Protein AF-A0A843GFW0-F1 (afdb_monomer)

Foldseek 3Di:
DPPPPPDPQCVDPPRDRPDVLPDALVNLLVVQLVVVLVVCLQFKDKDQDDPQEPSSVLLCLCQPQQKWKWADDPLDIHTFDFDFADDADPVRGGQWTWGDDVVSNDTDIAGDLHGIDIQGQFPVSPHCVVVSSVLSSQLSVLVVVLLVVVLVVLPQWDWDDPDPVSVVVVVVQSVCSSVVNDSDDPDVDDDPPPTDTDGDPDDPCPNVVSVLSSLVSVQVSCQQQQAHDPSPPDPDDPDVVNSLVSLPRRPPSSVRSQVSNQVRVVSVCVPSVTDMDMDTHDNNVVSVVVNVVVVVVVVVVVVVVVVPPPPDDDDDDDDDYDDDDDDDDDDD

Solvent-accessible surface area (backbone atoms only — not comparable to full-atom values): 19951 Å² total; per-residue (Å²): 137,84,78,79,70,80,57,83,78,79,69,48,98,77,79,64,79,87,52,73,90,75,63,45,58,67,56,42,23,53,50,39,41,52,54,48,54,62,59,60,61,57,51,60,42,75,44,66,67,54,86,69,40,47,66,71,60,53,49,51,37,16,37,60,61,1,31,32,42,37,37,68,58,96,89,40,60,36,69,39,66,62,51,74,35,70,73,53,49,102,81,68,44,63,37,25,37,38,39,67,39,81,92,76,73,42,73,48,80,32,42,53,78,78,60,26,43,70,30,36,26,28,94,84,38,61,37,46,39,72,61,43,50,54,52,18,46,54,46,18,52,41,52,51,52,47,54,50,49,64,43,48,74,73,51,62,55,46,86,67,62,93,49,74,70,49,40,55,52,51,52,51,49,53,52,32,43,68,75,63,77,47,94,77,85,84,67,96,77,71,65,85,86,75,61,70,70,43,75,55,83,70,66,86,61,54,69,56,53,44,52,53,50,47,49,47,52,53,29,52,52,33,33,68,71,41,38,92,53,89,72,74,90,53,102,62,82,78,53,72,75,61,60,53,66,67,59,77,71,32,44,68,62,59,51,41,27,48,51,32,41,49,58,28,37,52,55,43,20,72,75,71,73,52,74,49,48,77,43,71,23,67,77,53,43,48,60,49,49,55,46,57,53,47,53,53,47,53,56,50,54,57,52,59,61,62,67,70,72,81,78,81,82,85,88,83,90,83,90,90,86,89,86,85,88,84,85,90,82,82,89,135

Secondary structure (DSSP, 8-state):
----PPPGGGG-TTS----GGG--HHHHHHHHHHHHHHHHTTSEEEES--TTS-HHHHHHHHHHHSEEEEEEETTEEEEE-EEEESS--TTS---EEEEEETTTTEEEEEEBTTTBEEEESSTTS--SHHHHHHHHHHHHHHHHHHHHHHHHTT--EE---SSHHHHHHHHHHHHHHHHTS-S----TT--TTS---EE--PPTTHHHHHHHHHHHHHHHHHHHTT-------SSSPPPHHHHHHTTTTS-HHHHHHHHHHHHHHHHHHHHH----EEEE-HHHHHHHHHHHHHHHHHHHHHHHHHTTSSS---------------------

Radius of gyration: 33.0 Å; Cα contacts (8 Å, |Δi|>4): 343; chains: 1; bounding box: 104×47×106 Å

Nearest PDB structures (foldseek):
  1h5w-assembly1_A  TM=7.128E-01  e=3.470E-14  Salasvirus phi29
  1h5w-assembly1_B  TM=6.893E-01  e=1.720E-14  Salasvirus phi29
  1h5w-assembly1_C  TM=7.051E-01  e=7.387E-14  Salasvirus phi29
  6qyj-assembly1_0a  TM=6.376E-01  e=5.640E-14  Salasvirus phi29
  6qx7-assembly1_0a  TM=6.595E-01  e=1.160E-09  Salasvirus phi29

Structure (mmCIF, N/CA/C/O backbone):
data_AF-A0A843GFW0-F1
#
_entry.id   AF-A0A843GFW0-F1
#
loop_
_atom_site.group_PDB
_atom_site.id
_atom_site.type_symbol
_atom_site.label_atom_id
_atom_site.label_alt_id
_atom_site.label_comp_id
_atom_site.label_asym_id
_atom_site.label_entity_id
_atom_site.label_seq_id
_atom_site.pdbx_PDB_ins_code
_atom_site.Cartn_x
_atom_site.Cartn_y
_atom_site.Cartn_z
_atom_site.occupancy
_atom_site.B_iso_or_equiv
_atom_site.auth_seq_id
_atom_site.auth_comp_id
_atom_site.auth_asym_id
_atom_site.auth_atom_id
_atom_site.pdbx_PDB_model_num
ATOM 1 N N . MET A 1 1 ? -21.162 -23.614 -33.574 1.00 36.47 1 MET A N 1
ATOM 2 C CA . MET A 1 1 ? -20.820 -23.397 -32.156 1.00 36.47 1 MET A CA 1
ATOM 3 C C . MET A 1 1 ? -19.405 -22.857 -32.140 1.00 36.47 1 MET A C 1
ATOM 5 O O . MET A 1 1 ? -18.485 -23.609 -31.872 1.00 36.47 1 MET A O 1
ATOM 9 N N . ASP A 1 2 ? -19.236 -21.581 -32.471 1.00 30.56 2 ASP A N 1
ATOM 10 C CA . ASP A 1 2 ? -17.940 -20.916 -32.337 1.00 30.56 2 ASP A CA 1
ATOM 11 C C . ASP A 1 2 ? -18.035 -20.040 -31.099 1.00 30.56 2 ASP A C 1
ATOM 13 O O . ASP A 1 2 ? -18.381 -18.861 -31.139 1.00 30.56 2 ASP A O 1
ATOM 17 N N . GLY A 1 3 ? -17.867 -20.704 -29.956 1.00 35.03 3 GLY A N 1
ATOM 18 C CA . GLY A 1 3 ? -17.763 -20.053 -28.664 1.00 35.03 3 GLY A CA 1
ATOM 19 C C . GLY A 1 3 ? -16.429 -19.334 -28.608 1.00 35.03 3 GLY A C 1
ATOM 20 O O . GLY A 1 3 ? -15.434 -19.915 -28.184 1.00 35.03 3 GLY A O 1
ATOM 21 N N . ASN A 1 4 ? -16.411 -18.078 -29.046 1.00 38.62 4 ASN A N 1
ATOM 22 C CA . ASN A 1 4 ? -15.335 -17.164 -28.710 1.00 38.62 4 ASN A CA 1
ATOM 23 C C . ASN A 1 4 ? -15.450 -16.902 -27.204 1.00 38.62 4 ASN A C 1
ATOM 25 O O . ASN A 1 4 ? -16.212 -16.043 -26.765 1.00 38.62 4 ASN A O 1
ATOM 29 N N . VAL A 1 5 ? -14.799 -17.749 -26.406 1.00 37.75 5 VAL A N 1
ATOM 30 C CA . VAL A 1 5 ? -14.674 -17.541 -24.966 1.00 37.75 5 VAL A CA 1
ATOM 31 C C . VAL A 1 5 ? -13.905 -16.230 -24.813 1.00 37.75 5 VAL A C 1
ATOM 33 O O . VAL A 1 5 ? -12.770 -16.171 -25.290 1.00 37.75 5 VAL A O 1
ATOM 36 N N . PRO A 1 6 ? -14.489 -15.175 -24.216 1.00 35.62 6 PRO A N 1
ATOM 37 C CA . PRO A 1 6 ? -13.782 -13.920 -24.029 1.00 35.62 6 PRO A CA 1
ATOM 38 C C . PRO A 1 6 ? -12.484 -14.211 -23.287 1.00 35.62 6 PRO A C 1
ATOM 40 O O . PRO A 1 6 ? -12.481 -14.811 -22.207 1.00 35.62 6 PRO A O 1
ATOM 43 N N . SER A 1 7 ? -11.375 -13.848 -23.918 1.00 40.53 7 SER A N 1
ATOM 44 C CA . SER A 1 7 ? -10.056 -13.964 -23.328 1.00 40.53 7 SER A CA 1
ATOM 45 C C . SER A 1 7 ? -10.054 -13.173 -22.020 1.00 40.53 7 SER A C 1
ATOM 47 O O . SER A 1 7 ? -10.642 -12.097 -21.934 1.00 40.53 7 SER A O 1
ATOM 49 N N . ARG A 1 8 ? -9.378 -13.680 -20.983 1.00 39.69 8 ARG A N 1
ATOM 50 C CA . ARG A 1 8 ? -9.263 -13.047 -19.650 1.00 39.69 8 ARG A CA 1
ATOM 51 C C . ARG A 1 8 ? -8.818 -11.567 -19.696 1.00 39.69 8 ARG A C 1
ATOM 53 O O . ARG A 1 8 ? -8.960 -10.858 -18.707 1.00 39.69 8 ARG A O 1
ATOM 60 N N . TYR A 1 9 ? -8.309 -11.120 -20.843 1.00 43.06 9 TYR A N 1
ATOM 61 C CA . TYR A 1 9 ? -7.941 -9.750 -21.190 1.00 43.06 9 TYR A CA 1
ATOM 62 C C . TYR A 1 9 ? -9.115 -8.754 -21.288 1.00 43.06 9 TYR A C 1
ATOM 64 O O . TYR A 1 9 ? -8.869 -7.558 -21.176 1.00 43.06 9 TYR A O 1
ATOM 72 N N . ASP A 1 10 ? -10.366 -9.206 -21.431 1.00 37.28 10 ASP A N 1
ATOM 73 C CA . ASP A 1 10 ? -11.540 -8.313 -21.538 1.00 37.28 10 ASP A CA 1
ATOM 74 C C . ASP A 1 10 ? -12.123 -7.877 -20.176 1.00 37.28 10 ASP A C 1
ATOM 76 O O . ASP A 1 10 ? -13.101 -7.135 -20.120 1.00 37.28 10 ASP A O 1
ATOM 80 N N . TRP A 1 11 ? -11.535 -8.332 -19.064 1.00 37.88 11 TRP A N 1
ATOM 81 C CA . TRP A 1 11 ? -12.075 -8.154 -17.707 1.00 37.88 11 TRP A CA 1
ATOM 82 C C . TRP A 1 11 ? -11.224 -7.233 -16.824 1.00 37.88 11 TRP A C 1
ATOM 84 O O . TRP A 1 11 ? -11.256 -7.355 -15.597 1.00 37.88 11 TRP A O 1
ATOM 94 N N . ASP A 1 12 ? -10.445 -6.321 -17.413 1.00 41.56 12 ASP A N 1
ATOM 95 C CA . ASP A 1 12 ? -9.694 -5.355 -16.613 1.00 41.56 12 ASP A CA 1
ATOM 96 C C . ASP A 1 12 ? -10.614 -4.247 -16.075 1.00 41.56 12 ASP A C 1
ATOM 98 O O . ASP A 1 12 ? -11.456 -3.682 -16.777 1.00 41.56 12 ASP A O 1
ATOM 102 N N . ILE A 1 13 ? -10.449 -3.944 -14.792 1.00 46.31 13 ILE A N 1
ATOM 103 C CA . ILE A 1 13 ? -11.456 -3.369 -13.880 1.00 46.31 13 ILE A CA 1
ATOM 104 C C . ILE A 1 13 ? -11.741 -1.873 -14.125 1.00 46.31 13 ILE A C 1
ATOM 106 O O . ILE A 1 13 ? -12.416 -1.230 -13.326 1.00 46.31 13 ILE A O 1
ATOM 110 N N . TYR A 1 14 ? -11.254 -1.320 -15.239 1.00 44.97 14 TYR A N 1
ATOM 111 C CA . TYR A 1 14 ? -11.502 0.053 -15.692 1.00 44.97 14 TYR A CA 1
ATOM 112 C C . TYR A 1 14 ? -11.597 0.193 -17.224 1.00 44.97 14 TYR A C 1
ATOM 114 O O . TYR A 1 14 ? -11.508 1.305 -17.742 1.00 44.97 14 TYR A O 1
ATOM 122 N N . GLY A 1 15 ? -11.768 -0.907 -17.971 1.00 48.03 15 GLY A N 1
ATOM 123 C CA . GLY A 1 15 ? -12.010 -0.848 -19.420 1.00 48.03 15 GLY A CA 1
ATOM 124 C C . GLY A 1 15 ? -10.833 -0.331 -20.259 1.00 48.03 15 GLY A C 1
ATOM 125 O O . GLY A 1 15 ? -11.035 0.101 -21.392 1.00 48.03 15 GLY A O 1
ATOM 126 N N . GLN A 1 16 ? -9.604 -0.358 -19.732 1.00 47.69 16 GLN A N 1
ATOM 127 C CA . GLN A 1 16 ? -8.407 -0.032 -20.507 1.00 47.69 16 GLN A CA 1
ATOM 128 C C . GLN A 1 16 ? -7.746 -1.311 -21.008 1.00 47.69 16 GLN A C 1
ATOM 130 O O . GLN A 1 16 ? -7.296 -2.143 -20.227 1.00 47.69 16 GLN A O 1
ATOM 135 N N . LYS A 1 17 ? -7.655 -1.443 -22.331 1.00 50.88 17 LYS A N 1
ATOM 136 C CA . LYS A 1 17 ? -6.857 -2.478 -22.984 1.00 50.88 17 LYS A CA 1
ATOM 137 C C . LYS A 1 17 ? -5.393 -2.282 -22.573 1.00 50.88 17 LYS A C 1
ATOM 139 O O . LYS A 1 17 ? -4.790 -1.253 -22.890 1.00 50.88 17 LYS A O 1
ATOM 144 N N . LEU A 1 18 ? -4.819 -3.244 -21.851 1.00 51.41 18 LEU A N 1
ATOM 145 C CA . LEU A 1 18 ? -3.392 -3.252 -21.520 1.00 51.41 18 LEU A CA 1
ATOM 146 C C . LEU A 1 18 ? -2.591 -3.644 -22.774 1.00 51.41 18 LEU A C 1
ATOM 148 O O . LEU A 1 18 ? -2.148 -4.776 -22.941 1.00 51.41 18 LEU A O 1
ATOM 152 N N . GLU A 1 19 ? -2.454 -2.706 -23.707 1.00 58.28 19 GLU A N 1
ATOM 153 C CA . GLU A 1 19 ? -1.572 -2.855 -24.864 1.00 58.28 19 GLU A CA 1
ATOM 154 C C . GLU A 1 19 ? -0.130 -2.585 -24.426 1.00 58.28 19 GLU A C 1
ATOM 156 O O . GLU A 1 19 ? 0.232 -1.443 -24.128 1.00 58.28 19 GLU A O 1
ATOM 161 N N . PHE A 1 20 ? 0.689 -3.637 -24.370 1.00 59.00 20 PHE A N 1
ATOM 162 C CA . PHE A 1 20 ? 2.099 -3.544 -23.974 1.00 59.00 20 PHE A CA 1
ATOM 163 C C . PHE A 1 20 ? 2.932 -2.641 -24.900 1.00 59.00 20 PHE A C 1
ATOM 165 O O . PHE A 1 20 ? 3.876 -2.012 -24.427 1.00 59.00 20 PHE A O 1
ATOM 172 N N . GLU A 1 21 ? 2.571 -2.508 -26.181 1.00 58.31 21 GLU A N 1
ATOM 173 C CA . GLU A 1 21 ? 3.236 -1.582 -27.117 1.00 58.31 21 GLU A CA 1
ATOM 174 C C . GLU A 1 21 ? 3.159 -0.123 -26.640 1.00 58.31 21 GLU A C 1
ATOM 176 O O . GLU A 1 21 ? 4.147 0.613 -26.691 1.00 58.31 21 GLU A O 1
ATOM 181 N N . ASN A 1 22 ? 2.023 0.259 -26.049 1.00 64.56 22 ASN A N 1
ATOM 182 C CA . ASN A 1 22 ? 1.716 1.623 -25.619 1.00 64.56 22 ASN A CA 1
ATOM 183 C C . ASN A 1 22 ? 1.984 1.858 -24.124 1.00 64.56 22 ASN A C 1
ATOM 185 O O . ASN A 1 22 ? 1.334 2.709 -23.501 1.00 64.56 22 ASN A O 1
ATOM 189 N N . MET A 1 23 ? 2.873 1.072 -23.514 1.00 71.06 23 MET A N 1
ATOM 190 C CA . MET A 1 23 ? 3.192 1.184 -22.093 1.00 71.06 23 MET A CA 1
ATOM 191 C C . MET A 1 23 ? 4.103 2.390 -21.846 1.00 71.06 23 MET A C 1
ATOM 193 O O . MET A 1 23 ? 5.232 2.454 -22.328 1.00 71.06 23 MET A O 1
ATOM 197 N N . ASN A 1 24 ? 3.584 3.361 -21.099 1.00 80.75 24 ASN A N 1
ATOM 198 C CA . ASN A 1 24 ? 4.293 4.564 -20.680 1.00 80.75 24 ASN A CA 1
ATOM 199 C C . ASN A 1 24 ? 4.505 4.544 -19.158 1.00 80.75 24 ASN A C 1
ATOM 201 O O . ASN A 1 24 ? 4.004 3.656 -18.461 1.00 80.75 24 ASN A O 1
ATOM 205 N N . LEU A 1 25 ? 5.230 5.539 -18.642 1.00 84.88 25 LEU A N 1
ATOM 206 C CA . LEU A 1 25 ? 5.547 5.647 -17.216 1.00 84.88 25 LEU A CA 1
ATOM 207 C C . LEU A 1 25 ? 4.298 5.536 -16.325 1.00 84.88 25 LEU A C 1
ATOM 209 O O . LEU A 1 25 ? 4.302 4.798 -15.345 1.00 84.88 25 LEU A O 1
ATOM 213 N N . GLU A 1 26 ? 3.214 6.220 -16.691 1.00 83.94 26 GLU A N 1
ATOM 214 C CA . GLU A 1 26 ? 1.967 6.221 -15.923 1.00 83.94 26 GLU A CA 1
ATOM 215 C C . GLU A 1 26 ? 1.303 4.834 -15.883 1.00 83.94 26 GLU A C 1
ATOM 217 O O . GLU A 1 26 ? 0.832 4.394 -14.832 1.00 83.94 26 GLU A O 1
ATOM 222 N N . LYS A 1 27 ? 1.280 4.115 -17.012 1.00 84.25 27 LYS A N 1
ATOM 223 C CA . LYS A 1 27 ? 0.716 2.760 -17.089 1.00 84.25 27 LYS A CA 1
ATOM 224 C C . LYS A 1 27 ? 1.546 1.754 -16.296 1.00 84.25 27 LYS A C 1
ATOM 226 O O . LYS A 1 27 ? 0.963 0.937 -15.585 1.00 84.25 27 LYS A O 1
ATOM 231 N N . PHE A 1 28 ? 2.878 1.827 -16.377 1.00 86.12 28 PHE A N 1
ATOM 232 C CA . PHE A 1 28 ? 3.757 1.012 -15.533 1.00 86.12 28 PHE A CA 1
ATOM 233 C C . PHE A 1 28 ? 3.511 1.295 -14.053 1.00 86.12 28 PHE A C 1
ATOM 235 O O . PHE A 1 28 ? 3.303 0.360 -13.282 1.00 86.12 28 PHE A O 1
ATOM 242 N N . PHE A 1 29 ? 3.426 2.571 -13.676 1.00 87.44 29 PHE A N 1
ATOM 243 C CA . PHE A 1 29 ? 3.193 2.977 -12.295 1.00 87.44 29 PHE A CA 1
ATOM 244 C C . PHE A 1 29 ? 1.885 2.400 -11.752 1.00 87.44 29 PHE A C 1
ATOM 246 O O . PHE A 1 29 ? 1.890 1.710 -10.733 1.00 87.44 29 PHE A O 1
ATOM 253 N N . LYS A 1 30 ? 0.772 2.593 -12.472 1.00 86.56 30 LYS A N 1
ATOM 254 C CA . LYS A 1 30 ? -0.535 2.038 -12.087 1.00 86.56 30 LYS A CA 1
ATOM 255 C C . LYS A 1 30 ? -0.495 0.516 -11.981 1.00 86.56 30 LYS A C 1
ATOM 257 O O . LYS A 1 30 ? -1.019 -0.040 -11.018 1.00 86.56 30 LYS A O 1
ATOM 262 N N . LEU A 1 31 ? 0.147 -0.158 -12.936 1.00 87.44 31 LEU A N 1
ATOM 263 C CA . LEU A 1 31 ? 0.291 -1.611 -12.913 1.00 87.44 31 LEU A CA 1
ATOM 264 C C . LEU A 1 31 ? 1.049 -2.077 -11.666 1.00 87.44 31 LEU A C 1
ATOM 266 O O . LEU A 1 31 ? 0.623 -3.035 -11.021 1.00 87.44 31 LEU A O 1
ATOM 270 N N . TYR A 1 32 ? 2.150 -1.410 -11.323 1.00 89.88 32 TYR A N 1
ATOM 271 C CA . TYR A 1 32 ? 2.948 -1.746 -10.152 1.00 89.88 32 TYR A CA 1
ATOM 272 C C . TYR A 1 32 ? 2.182 -1.519 -8.853 1.00 89.88 32 TYR A C 1
ATOM 274 O O . TYR A 1 32 ? 2.123 -2.436 -8.038 1.00 89.88 32 TYR A O 1
ATOM 282 N N . VAL A 1 33 ? 1.502 -0.380 -8.704 1.00 88.94 33 VAL A N 1
ATOM 283 C CA . VAL A 1 33 ? 0.638 -0.112 -7.543 1.00 88.94 33 VAL A CA 1
ATOM 284 C C . VAL A 1 33 ? -0.415 -1.214 -7.378 1.00 88.94 33 VAL A C 1
ATOM 286 O O . VAL A 1 33 ? -0.541 -1.793 -6.301 1.00 88.94 33 VAL A O 1
ATOM 289 N N . MET A 1 34 ? -1.131 -1.570 -8.450 1.00 89.06 34 MET A N 1
ATOM 290 C CA . MET A 1 34 ? -2.191 -2.587 -8.392 1.00 89.06 34 MET A CA 1
ATOM 291 C C . MET A 1 34 ? -1.649 -3.991 -8.112 1.00 89.06 34 MET A C 1
ATOM 293 O O . MET A 1 34 ? -2.216 -4.729 -7.304 1.00 89.06 34 MET A O 1
ATOM 297 N N . LYS A 1 35 ? -0.534 -4.372 -8.747 1.00 90.44 35 LYS A N 1
ATOM 298 C CA . LYS A 1 35 ? 0.134 -5.654 -8.479 1.00 90.44 35 LYS A CA 1
ATOM 299 C C . LYS A 1 35 ? 0.573 -5.752 -7.026 1.00 90.44 35 LYS A C 1
ATOM 301 O O . LYS A 1 35 ? 0.385 -6.801 -6.414 1.00 90.44 35 LYS A O 1
ATOM 306 N N . THR A 1 36 ? 1.135 -4.680 -6.482 1.00 90.38 36 THR A N 1
ATOM 307 C CA . THR A 1 36 ? 1.596 -4.649 -5.100 1.00 90.38 36 THR A CA 1
ATOM 308 C C . THR A 1 36 ? 0.431 -4.727 -4.125 1.00 90.38 36 THR A C 1
ATOM 310 O O . THR A 1 36 ? 0.449 -5.605 -3.269 1.00 90.38 36 THR A O 1
ATOM 313 N N . LEU A 1 37 ? -0.627 -3.930 -4.318 1.00 90.38 37 LEU A N 1
ATOM 314 C CA . LEU A 1 37 ? -1.837 -4.006 -3.490 1.00 90.38 37 LEU A CA 1
ATOM 315 C C . LEU A 1 37 ? -2.451 -5.411 -3.489 1.00 90.38 37 LEU A C 1
ATOM 317 O O . LEU A 1 37 ? -2.880 -5.889 -2.445 1.00 90.38 37 LEU A O 1
ATOM 321 N N . ASN A 1 38 ? -2.457 -6.104 -4.633 1.00 90.31 38 ASN A N 1
ATOM 322 C CA . ASN A 1 38 ? -2.925 -7.490 -4.716 1.00 90.31 38 ASN A CA 1
ATOM 323 C C . ASN A 1 38 ? -2.057 -8.462 -3.903 1.00 90.31 38 ASN A C 1
ATOM 325 O O . ASN A 1 38 ? -2.599 -9.367 -3.270 1.00 90.31 38 ASN A O 1
ATOM 329 N N . LYS A 1 39 ? -0.728 -8.289 -3.909 1.00 88.50 39 LYS A N 1
ATOM 330 C CA . LYS A 1 39 ? 0.188 -9.106 -3.096 1.00 88.50 39 LYS A CA 1
ATOM 331 C C . LYS A 1 39 ? -0.033 -8.849 -1.602 1.00 88.50 39 LYS A C 1
ATOM 333 O O . LYS A 1 39 ? -0.147 -9.797 -0.829 1.00 88.50 39 LYS A O 1
ATOM 338 N N . THR A 1 40 ? -0.162 -7.585 -1.200 1.00 91.31 40 THR A N 1
ATOM 339 C CA . THR A 1 40 ? -0.306 -7.187 0.209 1.00 91.31 40 THR A CA 1
ATOM 340 C C . THR A 1 40 ? -1.679 -7.523 0.802 1.00 91.31 40 THR A C 1
ATOM 342 O O . THR A 1 40 ? -1.822 -7.543 2.021 1.00 91.31 40 THR A O 1
ATOM 345 N N . GLN A 1 41 ? -2.688 -7.881 -0.009 1.00 91.25 41 GLN A N 1
ATOM 346 C CA . GLN A 1 41 ? -3.959 -8.440 0.495 1.00 91.25 41 GLN A CA 1
ATOM 347 C C . GLN A 1 41 ? -3.784 -9.743 1.289 1.00 91.25 41 GLN A C 1
ATOM 349 O O . GLN A 1 41 ? -4.678 -10.135 2.041 1.00 91.25 41 GLN A O 1
ATOM 354 N N . GLN A 1 42 ? -2.669 -10.443 1.083 1.00 88.75 42 GLN A N 1
ATOM 355 C CA . GLN A 1 42 ? -2.395 -11.723 1.726 1.00 88.75 42 GLN A CA 1
ATOM 356 C C . GLN A 1 42 ? -1.592 -11.584 3.020 1.00 88.75 42 GLN A C 1
ATOM 358 O O . GLN A 1 42 ? -1.275 -12.607 3.600 1.00 88.75 42 GLN A O 1
ATOM 363 N N . ILE A 1 43 ? -1.251 -10.378 3.491 1.00 90.56 43 ILE A N 1
ATOM 364 C CA . ILE A 1 43 ? -0.437 -10.219 4.713 1.00 90.56 43 ILE A CA 1
ATOM 365 C C . ILE A 1 43 ? -1.196 -10.717 5.951 1.00 90.56 43 ILE A C 1
ATOM 367 O O . ILE A 1 43 ? -0.658 -11.490 6.743 1.00 90.56 43 ILE A O 1
ATOM 371 N N . PHE A 1 44 ? -2.457 -10.305 6.099 1.00 93.69 44 PHE A N 1
ATOM 372 C CA . PHE A 1 44 ? -3.281 -10.631 7.263 1.00 93.69 44 PHE A CA 1
ATOM 373 C C . PHE A 1 44 ? -4.417 -11.566 6.898 1.00 93.69 44 PHE A C 1
ATOM 375 O O . PHE A 1 44 ? -5.022 -11.425 5.838 1.00 93.69 44 PHE A O 1
ATOM 382 N N . ASP A 1 45 ? -4.750 -12.470 7.807 1.00 93.38 45 ASP A N 1
ATOM 383 C CA . ASP A 1 45 ? -5.943 -13.298 7.769 1.00 93.38 45 ASP A CA 1
ATOM 384 C C . ASP A 1 45 ? -6.836 -12.968 8.952 1.00 93.38 45 ASP A C 1
ATOM 386 O O . ASP A 1 45 ? -6.370 -12.811 10.079 1.00 93.38 45 ASP A O 1
ATOM 390 N N . TYR A 1 46 ? -8.132 -12.888 8.676 1.00 94.69 46 TYR A N 1
ATOM 391 C CA . TYR A 1 46 ? -9.148 -12.567 9.661 1.00 94.69 46 TYR A CA 1
ATOM 392 C C . TYR A 1 46 ? -10.088 -13.749 9.836 1.00 94.69 46 TYR A C 1
ATOM 394 O O . TYR A 1 46 ? -10.473 -14.377 8.848 1.00 94.69 46 TYR A O 1
ATOM 402 N N . ASP A 1 47 ? -10.495 -13.999 11.074 1.00 94.44 47 ASP A N 1
ATOM 403 C CA . ASP A 1 47 ? -11.555 -14.945 11.409 1.00 94.44 47 ASP A CA 1
ATOM 404 C C . ASP A 1 47 ? -12.708 -14.212 12.102 1.00 94.44 47 ASP A C 1
ATOM 406 O O . ASP A 1 47 ? -12.487 -13.242 12.826 1.00 94.44 47 ASP A O 1
ATOM 410 N N . GLY A 1 48 ? -13.942 -14.641 11.843 1.00 92.75 48 GLY A N 1
ATOM 411 C CA . GLY A 1 48 ? -15.146 -14.048 12.435 1.00 92.75 48 GLY A CA 1
ATOM 412 C C . GLY A 1 48 ? -15.612 -12.708 11.844 1.00 92.75 48 GLY A C 1
ATOM 413 O O . GLY A 1 48 ? -16.528 -12.102 12.401 1.00 92.75 48 GLY A O 1
ATOM 414 N N . LEU A 1 49 ? -15.035 -12.228 10.730 1.00 94.00 49 LEU A N 1
ATOM 415 C CA . LEU A 1 49 ? -15.523 -11.013 10.059 1.00 94.00 49 LEU A CA 1
ATOM 416 C C . LEU A 1 49 ? -16.976 -11.186 9.572 1.00 94.00 49 LEU A C 1
ATOM 418 O O . LEU A 1 49 ? -17.298 -12.207 8.960 1.00 94.00 49 LEU A O 1
ATOM 422 N N . PRO A 1 50 ? -17.853 -10.185 9.775 1.00 93.69 50 PRO A N 1
ATOM 423 C CA . PRO A 1 50 ? -19.210 -10.232 9.246 1.00 93.69 50 PRO A CA 1
ATOM 424 C C . PRO A 1 50 ? -19.207 -10.115 7.716 1.00 93.69 50 PRO A C 1
ATOM 426 O O . PRO A 1 50 ? -18.342 -9.460 7.137 1.00 93.69 50 PRO A O 1
ATOM 429 N N . GLU A 1 51 ? -20.229 -10.661 7.049 1.00 92.81 51 GLU A N 1
ATOM 430 C CA . GLU A 1 51 ? -20.364 -10.592 5.579 1.00 92.81 51 GLU A CA 1
ATOM 431 C C . GLU 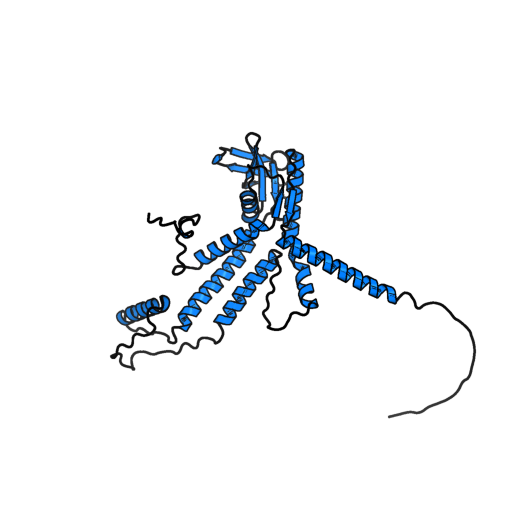A 1 51 ? -20.368 -9.153 5.035 1.00 92.81 51 GLU A C 1
ATOM 433 O O . GLU A 1 51 ? -19.946 -8.891 3.910 1.00 92.81 51 GLU A O 1
ATOM 438 N N . THR A 1 52 ? -20.820 -8.202 5.852 1.00 94.62 52 THR A N 1
ATOM 439 C CA . THR A 1 52 ? -20.839 -6.770 5.542 1.00 94.62 52 THR A CA 1
ATOM 440 C C . THR A 1 52 ? -19.459 -6.113 5.558 1.00 94.62 52 THR A C 1
ATOM 442 O O . THR A 1 52 ? -19.323 -4.993 5.065 1.00 94.62 52 THR A O 1
ATOM 445 N N . ILE A 1 53 ? -18.428 -6.795 6.069 1.00 95.81 53 ILE A N 1
ATOM 446 C CA . ILE A 1 53 ? -17.029 -6.351 6.041 1.00 95.81 53 ILE A CA 1
ATOM 447 C C . ILE A 1 53 ? -16.182 -7.414 5.326 1.00 95.81 53 ILE A C 1
ATOM 449 O O . ILE A 1 53 ? -15.509 -8.227 5.963 1.00 95.81 53 ILE A O 1
ATOM 453 N N . PRO A 1 54 ? -16.163 -7.415 3.982 1.00 95.19 54 PRO A N 1
ATOM 454 C CA . PRO A 1 54 ? -15.274 -8.295 3.240 1.00 95.19 54 PRO A CA 1
ATOM 455 C C . PRO A 1 54 ? -13.807 -7.961 3.541 1.00 95.19 54 PRO A C 1
ATOM 457 O O . PRO A 1 54 ? -13.403 -6.805 3.376 1.00 95.19 54 PRO A O 1
ATOM 460 N N . LYS A 1 55 ? -12.993 -8.977 3.877 1.00 94.75 55 LYS A N 1
ATOM 461 C CA . LYS A 1 55 ? -11.535 -8.861 4.121 1.00 94.75 55 LYS A CA 1
ATOM 462 C C . LYS A 1 55 ? -10.848 -7.953 3.098 1.00 94.75 55 LYS A C 1
ATOM 464 O O . LYS A 1 55 ? -10.149 -7.016 3.466 1.00 94.75 55 LYS A O 1
ATOM 469 N N . ARG A 1 56 ? -11.103 -8.204 1.808 1.00 94.81 56 ARG A N 1
ATOM 470 C CA . ARG A 1 56 ? -10.525 -7.439 0.692 1.00 94.81 56 ARG A CA 1
ATOM 471 C C . ARG A 1 56 ? -10.812 -5.939 0.799 1.00 94.81 56 ARG A C 1
ATOM 473 O O . ARG A 1 56 ? -9.940 -5.123 0.535 1.00 94.81 56 ARG A O 1
ATOM 480 N N . C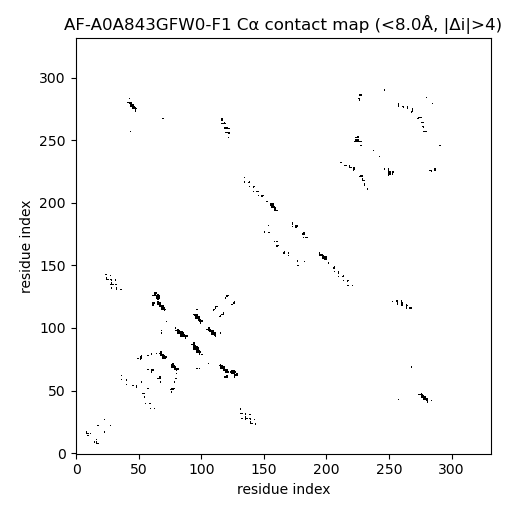YS A 1 57 ? -12.043 -5.562 1.134 1.00 94.69 57 CYS A N 1
ATOM 481 C CA . CYS A 1 57 ? -12.429 -4.156 1.214 1.00 94.69 57 CYS A CA 1
ATOM 482 C C . CYS A 1 57 ? -11.819 -3.486 2.447 1.00 94.69 57 CYS A C 1
ATOM 484 O O . CYS A 1 57 ? -11.317 -2.371 2.334 1.00 94.69 57 CYS A O 1
ATOM 486 N N . LEU A 1 58 ? -11.823 -4.177 3.592 1.00 96.50 58 LEU A N 1
ATOM 487 C CA . LEU A 1 58 ? -11.212 -3.689 4.828 1.00 96.50 58 LEU A CA 1
ATOM 488 C C . LEU A 1 58 ? -9.715 -3.419 4.641 1.00 96.50 58 LEU A C 1
ATOM 490 O O . LEU A 1 58 ? -9.252 -2.312 4.904 1.00 96.50 58 LEU A O 1
ATOM 494 N N . GLU A 1 59 ? -8.978 -4.397 4.116 1.00 96.06 59 GLU A N 1
ATOM 495 C CA . GLU A 1 59 ? -7.541 -4.257 3.881 1.00 96.06 59 GLU A CA 1
ATOM 496 C C . GLU A 1 59 ? -7.227 -3.185 2.839 1.00 96.06 59 GLU A C 1
ATOM 498 O O . GLU A 1 59 ? -6.294 -2.412 3.023 1.00 96.06 59 GLU A O 1
ATOM 503 N N . LEU A 1 60 ? -8.020 -3.054 1.771 1.00 94.44 60 LEU A N 1
ATOM 504 C CA . LEU A 1 60 ? -7.836 -1.950 0.826 1.00 94.44 60 LEU A CA 1
ATOM 505 C C . LEU A 1 60 ? -8.065 -0.577 1.469 1.00 94.44 60 LEU A C 1
ATOM 507 O O . LEU A 1 60 ? -7.369 0.363 1.102 1.00 94.44 60 LEU A O 1
ATOM 511 N N . ILE A 1 61 ? -9.009 -0.437 2.404 1.00 95.31 61 ILE A N 1
ATOM 512 C CA . ILE A 1 61 ? -9.212 0.823 3.132 1.00 95.31 61 ILE A CA 1
ATOM 513 C C . ILE A 1 61 ? -7.993 1.115 4.016 1.00 95.31 61 ILE A C 1
ATOM 515 O O . ILE A 1 61 ? -7.403 2.189 3.902 1.00 95.31 61 ILE A O 1
ATOM 519 N N . LEU A 1 62 ? -7.573 0.143 4.830 1.00 96.25 62 LEU A N 1
ATOM 520 C CA . LEU A 1 62 ? -6.439 0.285 5.746 1.00 96.25 62 LEU A CA 1
ATOM 521 C C . LEU A 1 62 ? -5.135 0.583 5.001 1.00 96.25 62 LEU A C 1
ATOM 523 O O . LEU A 1 62 ? -4.448 1.549 5.316 1.00 96.25 62 LEU A O 1
ATOM 527 N N . GLN A 1 63 ? -4.817 -0.190 3.965 1.00 94.00 63 GLN A N 1
ATOM 528 C CA . GLN A 1 63 ? -3.569 -0.032 3.220 1.00 94.00 63 GLN A CA 1
ATOM 529 C C . GLN A 1 63 ? -3.542 1.266 2.408 1.00 94.00 63 GLN A C 1
ATOM 531 O O . GLN A 1 63 ? -2.468 1.840 2.228 1.00 94.00 63 GLN A O 1
ATOM 536 N N . ARG A 1 64 ? -4.697 1.743 1.918 1.00 92.25 64 ARG A N 1
ATOM 537 C CA . ARG A 1 64 ? -4.757 2.952 1.083 1.00 92.25 64 ARG A CA 1
ATOM 538 C C . ARG A 1 64 ? -4.820 4.249 1.867 1.00 92.25 64 ARG A C 1
ATOM 540 O O . ARG A 1 64 ? -4.224 5.230 1.440 1.00 92.25 64 ARG A O 1
ATOM 547 N N . PHE A 1 65 ? -5.572 4.254 2.959 1.00 93.25 65 PHE A N 1
ATOM 548 C CA . PHE A 1 65 ? -5.891 5.471 3.701 1.00 93.25 65 PHE A CA 1
ATOM 549 C C . PHE A 1 65 ? -5.288 5.497 5.105 1.00 93.25 65 PHE A C 1
ATOM 551 O O . PHE A 1 65 ? -5.401 6.509 5.789 1.00 93.25 65 PHE A O 1
ATOM 558 N N . GLY A 1 66 ? -4.681 4.393 5.544 1.00 93.88 66 GLY A N 1
ATOM 559 C CA . GLY A 1 66 ? -4.013 4.275 6.836 1.00 93.88 66 GLY A CA 1
ATOM 560 C C . GLY A 1 66 ? -4.938 3.997 8.019 1.00 93.88 66 GLY A C 1
ATOM 561 O O . GLY A 1 66 ? -4.455 3.742 9.119 1.00 93.88 66 GLY A O 1
ATOM 562 N N . TYR A 1 67 ? -6.258 4.015 7.828 1.00 96.88 67 TYR A N 1
ATOM 563 C CA . TYR A 1 67 ? -7.238 3.693 8.864 1.00 96.88 67 TYR A CA 1
ATOM 564 C C . TYR A 1 67 ? -8.609 3.345 8.273 1.00 96.88 67 TYR A C 1
ATOM 566 O O . TYR A 1 67 ? -8.929 3.706 7.140 1.00 96.88 67 TYR A O 1
ATOM 574 N N . ALA A 1 68 ? -9.433 2.677 9.077 1.00 97.50 68 ALA A N 1
ATOM 575 C CA . ALA A 1 68 ? -10.835 2.387 8.816 1.00 97.50 68 ALA A CA 1
ATOM 576 C C . ALA A 1 68 ? -11.697 2.796 10.020 1.00 97.50 68 ALA A C 1
ATOM 578 O O . ALA A 1 68 ? -11.288 2.678 11.174 1.00 97.50 68 ALA A O 1
ATOM 579 N N . ILE A 1 69 ? -12.913 3.263 9.751 1.00 97.69 69 ILE A N 1
ATOM 580 C CA . ILE A 1 69 ? -13.902 3.633 10.765 1.00 97.69 69 ILE A CA 1
ATOM 581 C C . ILE A 1 69 ? -14.950 2.527 10.823 1.00 97.69 69 ILE A C 1
ATOM 583 O O . ILE A 1 69 ? -15.638 2.270 9.832 1.00 97.69 69 ILE A O 1
ATOM 587 N N . ILE A 1 70 ? -15.074 1.878 11.980 1.00 97.38 70 ILE A N 1
ATOM 588 C CA . ILE A 1 70 ? -15.979 0.749 12.188 1.00 97.38 70 ILE A CA 1
ATOM 589 C C . ILE A 1 70 ? -17.186 1.191 13.017 1.00 97.38 70 ILE A C 1
ATOM 591 O O . ILE A 1 70 ? -17.055 1.621 14.168 1.00 97.38 70 ILE A O 1
ATOM 595 N N . THR A 1 71 ? -18.381 1.079 12.437 1.00 96.56 71 THR A N 1
ATOM 596 C CA . THR A 1 71 ? -19.639 1.426 13.115 1.00 96.56 71 THR A CA 1
ATOM 597 C C . THR A 1 71 ? -20.822 0.604 12.605 1.00 96.56 71 THR A C 1
ATOM 599 O O . THR A 1 71 ? -20.726 -0.066 11.572 1.00 96.56 71 THR A O 1
ATOM 602 N N . LYS A 1 72 ? -21.935 0.623 13.347 1.00 95.50 72 LYS A N 1
ATOM 603 C CA . LYS A 1 72 ? -23.180 -0.045 12.957 1.00 95.50 72 LYS A CA 1
ATOM 604 C C . LYS A 1 72 ? -24.089 0.915 12.191 1.00 95.50 72 LYS A C 1
ATOM 606 O O . LYS A 1 72 ? -24.383 2.003 12.668 1.00 95.50 72 LYS A O 1
ATOM 611 N N . VAL A 1 73 ? -24.591 0.461 11.048 1.00 94.19 73 VAL A N 1
ATOM 612 C CA . VAL A 1 73 ? -25.654 1.120 10.278 1.00 94.19 73 VAL A CA 1
ATOM 613 C C . VAL A 1 73 ? -26.776 0.102 10.109 1.00 94.19 73 VAL A C 1
ATOM 615 O O . VAL A 1 73 ? -26.523 -1.030 9.693 1.00 94.19 73 VAL A O 1
ATOM 618 N N . ASP A 1 74 ? -27.992 0.462 10.519 1.00 90.75 74 ASP A N 1
ATOM 619 C CA . ASP A 1 74 ? -29.169 -0.423 10.511 1.00 90.75 74 ASP A CA 1
ATOM 620 C C . ASP A 1 74 ? -28.921 -1.789 11.182 1.00 90.75 74 ASP A C 1
ATOM 622 O O . ASP A 1 74 ? -29.299 -2.851 10.686 1.00 90.75 74 ASP A O 1
ATOM 626 N N . GLY A 1 75 ? -28.217 -1.769 12.319 1.00 90.38 75 GLY A N 1
ATOM 627 C CA . GLY A 1 75 ? -27.903 -2.961 13.115 1.00 90.38 75 GLY A CA 1
ATOM 628 C C . GLY A 1 75 ? -26.778 -3.844 12.563 1.00 90.38 75 GLY A C 1
ATOM 629 O O . GLY A 1 75 ? -26.367 -4.782 13.246 1.00 90.38 75 GLY A O 1
ATOM 630 N N . LYS A 1 76 ? -26.232 -3.539 11.379 1.00 95.12 76 LYS A N 1
ATOM 631 C CA . LYS A 1 76 ? -25.125 -4.282 10.756 1.00 95.12 76 LYS A CA 1
ATOM 632 C C . LYS A 1 76 ? -23.818 -3.505 10.849 1.00 95.12 76 LYS A C 1
ATOM 634 O O . LYS A 1 76 ? -23.806 -2.287 10.711 1.00 95.12 76 LYS A O 1
ATOM 639 N N . LEU A 1 77 ? -22.717 -4.213 11.084 1.00 95.81 77 LEU A N 1
ATOM 640 C CA . LEU A 1 77 ? -21.392 -3.611 11.223 1.00 95.81 77 LEU A CA 1
ATOM 641 C C . LEU A 1 77 ? -20.769 -3.358 9.847 1.00 95.81 77 LEU A C 1
ATOM 643 O O . LEU A 1 77 ? -20.769 -4.252 9.007 1.00 95.81 77 LEU A O 1
ATOM 647 N N . TYR A 1 78 ? -20.204 -2.177 9.628 1.00 97.06 78 TYR A N 1
ATOM 648 C CA . TYR A 1 78 ? -19.527 -1.822 8.382 1.00 97.06 78 TYR A CA 1
ATOM 649 C C . TYR A 1 78 ? -18.182 -1.152 8.656 1.00 97.06 78 TYR A C 1
ATOM 651 O O . TYR A 1 78 ? -17.976 -0.548 9.710 1.00 97.06 78 TYR A O 1
ATOM 659 N N . ALA A 1 79 ? -17.290 -1.246 7.669 1.00 96.75 79 ALA A N 1
ATOM 660 C CA . ALA A 1 79 ? -16.021 -0.538 7.635 1.00 96.75 79 ALA A CA 1
ATOM 661 C C . ALA A 1 79 ? -16.078 0.582 6.596 1.00 96.75 79 ALA A C 1
ATOM 663 O O . ALA A 1 79 ? -16.419 0.344 5.435 1.00 96.75 79 ALA A O 1
ATOM 664 N N . PHE A 1 80 ? -15.722 1.794 7.008 1.00 96.19 80 PHE A N 1
ATOM 665 C CA . PHE A 1 80 ? -15.753 2.977 6.160 1.00 96.19 80 PHE A CA 1
ATOM 666 C C . PHE A 1 80 ? -14.396 3.666 6.103 1.00 96.19 80 PHE A C 1
ATOM 668 O O . PHE A 1 80 ? -13.601 3.606 7.038 1.00 96.19 80 PHE A O 1
ATOM 675 N N . TYR A 1 81 ? -14.182 4.386 5.009 1.00 94.12 81 TYR A N 1
ATOM 676 C CA . TYR A 1 81 ? -13.246 5.499 4.966 1.00 94.12 81 TYR A CA 1
ATOM 677 C C . TYR A 1 81 ? -14.023 6.805 5.187 1.00 94.12 81 TYR A C 1
ATOM 679 O O . TYR A 1 81 ? -15.195 6.906 4.818 1.00 94.12 81 TYR A O 1
ATOM 687 N N . GLY A 1 82 ? -13.383 7.795 5.798 1.00 93.00 82 GLY A N 1
ATOM 688 C CA . GLY A 1 82 ? -14.005 9.064 6.153 1.00 93.00 82 GLY A CA 1
ATOM 689 C C . GLY A 1 82 ? -12.977 10.063 6.667 1.00 93.00 82 GLY A C 1
ATOM 690 O O . GLY A 1 82 ? -11.803 9.735 6.788 1.00 93.00 82 GLY A O 1
ATOM 691 N N . GLY A 1 83 ? -13.414 11.284 6.962 1.00 94.88 83 GLY A N 1
ATOM 692 C CA . GLY A 1 83 ? -12.544 12.311 7.533 1.00 94.88 83 GLY A CA 1
ATOM 693 C C . GLY A 1 83 ? -12.358 12.120 9.036 1.00 94.88 83 GLY A C 1
ATOM 694 O O . GLY A 1 83 ? -13.301 11.749 9.731 1.00 94.88 83 GLY A O 1
ATOM 695 N N . LEU A 1 84 ? -11.169 12.420 9.551 1.00 94.94 84 LEU A N 1
ATOM 696 C CA . LEU A 1 84 ? -10.910 12.516 10.989 1.00 94.94 84 LEU A CA 1
ATOM 697 C C . LEU A 1 84 ? -10.845 13.991 11.394 1.00 94.94 84 LEU A C 1
ATOM 699 O O . LEU A 1 84 ? -10.289 14.811 10.665 1.00 94.94 84 LEU A O 1
ATOM 703 N N . GLY A 1 85 ? -11.424 14.340 12.540 1.00 93.06 85 GLY A N 1
ATOM 704 C CA . GLY A 1 85 ? -11.469 15.719 13.015 1.00 93.06 85 GLY A CA 1
ATOM 705 C C . GLY A 1 85 ? -11.966 15.840 14.452 1.00 93.06 85 GLY A C 1
ATOM 706 O O . GLY A 1 85 ? -11.788 14.937 15.268 1.00 93.06 85 GLY A O 1
ATOM 707 N N . GLY A 1 86 ? -12.607 16.969 14.755 1.00 92.62 86 GLY A N 1
ATOM 708 C CA . GLY A 1 86 ? -12.996 17.330 16.120 1.00 92.62 86 GLY A CA 1
ATOM 709 C C . GLY A 1 86 ? -11.902 18.105 16.854 1.00 92.62 86 GLY A C 1
ATOM 710 O O . GLY A 1 86 ? -10.878 18.459 16.272 1.00 92.62 86 GLY A O 1
ATOM 711 N N . VAL A 1 87 ? -12.149 18.406 18.129 1.00 94.06 87 VAL A N 1
ATOM 712 C CA . VAL A 1 87 ? -11.125 18.990 19.007 1.00 94.06 87 VAL A CA 1
ATOM 713 C C . VAL A 1 87 ? -10.172 17.859 19.385 1.00 94.06 87 VAL A C 1
ATOM 715 O O . VAL A 1 87 ? -10.664 16.867 19.927 1.00 94.06 87 VAL A O 1
ATOM 718 N N . PRO A 1 88 ? -8.867 17.954 19.079 1.00 93.25 88 PRO A N 1
ATOM 719 C CA . PRO A 1 88 ? -7.931 16.892 19.412 1.00 93.25 88 PRO A CA 1
ATOM 720 C C . PRO A 1 88 ? -7.885 16.627 20.917 1.00 93.25 88 PRO A C 1
ATOM 722 O O . PRO A 1 88 ? -8.113 17.535 21.721 1.00 93.25 88 PRO A O 1
ATOM 725 N N . ASP A 1 89 ? -7.603 15.385 21.290 1.00 93.06 89 ASP A N 1
ATOM 726 C CA . ASP A 1 89 ? -7.429 15.010 22.690 1.00 93.06 89 ASP A CA 1
ATOM 727 C C . ASP A 1 89 ? -6.063 15.462 23.256 1.00 93.06 89 ASP A C 1
ATOM 729 O O . ASP A 1 89 ? -5.312 16.211 22.624 1.00 93.06 89 ASP A O 1
ATOM 733 N N . ALA A 1 90 ? -5.729 15.008 24.469 1.00 95.31 90 ALA A N 1
ATOM 734 C CA . ALA A 1 90 ? -4.472 15.347 25.145 1.00 95.31 90 ALA A CA 1
ATOM 735 C C . ALA A 1 90 ? -3.207 14.924 24.369 1.00 95.31 90 ALA A C 1
ATOM 737 O O . ALA A 1 90 ? -2.131 15.466 24.624 1.00 95.31 90 ALA A O 1
ATOM 738 N N . TYR A 1 91 ? -3.333 13.986 23.428 1.00 94.38 91 TYR A N 1
ATOM 739 C CA . TYR A 1 91 ? -2.250 13.467 22.596 1.00 94.38 91 TYR A CA 1
ATOM 740 C C . TYR A 1 91 ? -2.374 13.907 21.133 1.00 94.38 91 TYR A C 1
ATOM 742 O O . TYR A 1 91 ? -1.690 13.367 20.267 1.00 94.38 91 TYR A O 1
ATOM 750 N N . TYR A 1 92 ? -3.205 14.919 20.861 1.00 92.88 92 TYR A N 1
ATOM 751 C CA . TYR A 1 92 ? -3.499 15.428 19.522 1.00 92.88 92 TYR A CA 1
ATOM 752 C C . TYR A 1 92 ? -4.142 14.395 18.584 1.00 92.88 92 TYR A C 1
ATOM 754 O O . TYR A 1 92 ? -4.073 14.533 17.361 1.00 92.88 92 TYR A O 1
ATOM 762 N N . GLU A 1 93 ? -4.807 13.382 19.134 1.00 93.94 93 GLU A N 1
ATOM 763 C CA . GLU A 1 93 ? -5.565 12.417 18.348 1.00 93.94 93 GLU A CA 1
ATOM 764 C C . GLU A 1 93 ? -6.969 12.951 18.025 1.00 93.94 93 GLU A C 1
ATOM 766 O O . GLU A 1 93 ? -7.552 13.714 18.805 1.00 93.94 93 GLU A O 1
ATOM 771 N N . PRO A 1 94 ? -7.534 12.592 16.858 1.00 94.94 94 PRO A N 1
ATOM 772 C CA . PRO A 1 94 ? -8.855 13.046 16.467 1.00 94.94 94 PRO A CA 1
ATOM 773 C C . PRO A 1 94 ? -9.918 12.411 17.364 1.00 94.94 94 PRO A C 1
ATOM 775 O O . PRO A 1 94 ? -9.877 11.218 17.658 1.00 94.94 94 PRO A O 1
ATOM 778 N N . THR A 1 95 ? -10.909 13.209 17.748 1.00 96.06 95 THR A N 1
ATOM 779 C CA . THR A 1 95 ? -12.016 12.770 18.609 1.00 96.06 95 THR A CA 1
ATOM 780 C C . THR A 1 95 ? -13.261 12.392 17.820 1.00 96.06 95 THR A C 1
ATOM 782 O O . THR A 1 95 ? -14.077 11.614 18.309 1.00 96.06 95 THR A O 1
ATOM 785 N N . ASN A 1 96 ? -13.399 12.891 16.588 1.00 97.12 96 ASN A N 1
ATOM 786 C CA . ASN A 1 96 ? -14.549 12.644 15.728 1.00 97.12 96 ASN A CA 1
ATOM 787 C C . ASN A 1 96 ? -14.138 12.038 14.381 1.00 97.12 96 ASN A C 1
ATOM 789 O O . ASN A 1 96 ? -13.114 12.394 13.796 1.00 97.12 96 ASN A O 1
ATOM 793 N N . ALA A 1 97 ? -15.005 11.183 13.851 1.00 96.62 97 ALA A N 1
ATOM 794 C CA . ALA A 1 97 ? -14.923 10.590 12.528 1.00 96.62 97 ALA A CA 1
ATOM 795 C C . ALA A 1 97 ? -16.160 10.975 11.705 1.00 96.62 97 ALA A C 1
ATOM 797 O O . ALA A 1 97 ? -17.292 10.817 12.155 1.00 96.62 97 ALA A O 1
ATOM 798 N N . ILE A 1 98 ? -15.954 11.472 10.490 1.00 96.62 98 ILE A N 1
ATOM 799 C CA . ILE A 1 98 ? -17.012 11.895 9.572 1.00 96.62 98 ILE A CA 1
ATOM 800 C C . ILE A 1 98 ? -17.115 10.853 8.466 1.00 96.62 98 ILE A C 1
ATOM 802 O O . ILE A 1 98 ? -16.222 10.737 7.626 1.00 96.62 98 ILE A O 1
ATOM 806 N N . VAL A 1 99 ? -18.211 10.101 8.461 1.00 96.12 99 VAL A N 1
ATOM 807 C CA . VAL A 1 99 ? -18.475 9.040 7.486 1.00 96.12 99 VAL A CA 1
ATOM 808 C C . VAL A 1 99 ? -19.573 9.492 6.539 1.00 96.12 99 VAL A C 1
ATOM 810 O O . VAL A 1 99 ? -20.611 9.980 6.980 1.00 96.12 99 VAL A O 1
ATOM 813 N N . ASN A 1 100 ? -19.361 9.281 5.241 1.00 94.81 100 ASN A N 1
ATOM 814 C CA . ASN A 1 100 ? -20.382 9.456 4.216 1.00 94.81 100 ASN A CA 1
ATOM 815 C C . ASN A 1 100 ? -20.364 8.251 3.267 1.00 94.81 100 ASN A C 1
ATOM 817 O O . ASN A 1 100 ? -19.348 7.965 2.633 1.00 94.81 100 ASN A O 1
ATOM 821 N N . ASN A 1 101 ? -21.483 7.534 3.185 1.00 93.81 101 ASN A N 1
ATOM 822 C CA . ASN A 1 101 ? -21.675 6.419 2.271 1.00 93.81 101 ASN A CA 1
ATOM 823 C C . ASN A 1 101 ? -22.993 6.594 1.489 1.00 93.81 101 ASN A C 1
ATOM 825 O O . ASN A 1 101 ? -24.069 6.361 2.050 1.00 93.81 101 ASN A O 1
ATOM 829 N N . PRO A 1 102 ? -22.923 6.939 0.188 1.00 93.19 102 PRO A N 1
ATOM 830 C CA . PRO A 1 102 ? -24.104 7.106 -0.657 1.00 93.19 102 PRO A CA 1
ATOM 831 C C . PRO A 1 102 ? -24.937 5.833 -0.848 1.00 93.19 102 PRO A C 1
ATOM 833 O O . PRO A 1 102 ? -26.152 5.920 -0.963 1.00 93.19 102 PRO A O 1
ATOM 836 N N . PHE A 1 103 ? -24.318 4.647 -0.865 1.00 92.56 103 PHE A N 1
ATOM 837 C CA . PHE A 1 103 ? -25.045 3.385 -1.056 1.00 92.56 103 PHE A CA 1
ATOM 838 C C . PHE A 1 103 ? -25.961 3.070 0.133 1.00 92.56 103 PHE A C 1
ATOM 840 O O . PHE A 1 103 ? -27.079 2.600 -0.053 1.00 92.56 103 PHE A O 1
ATOM 847 N N . LEU A 1 104 ? -25.499 3.367 1.350 1.00 93.44 104 LEU A N 1
ATOM 848 C CA . LEU A 1 104 ? -26.281 3.189 2.575 1.00 93.44 104 LEU A CA 1
ATOM 849 C C . LEU A 1 104 ? -27.134 4.418 2.930 1.00 93.44 104 LEU A C 1
ATOM 851 O O . LEU A 1 104 ? -27.824 4.391 3.941 1.00 93.44 104 LEU A O 1
ATOM 855 N N . ASN A 1 105 ? -27.074 5.501 2.141 1.00 93.00 105 ASN A N 1
ATOM 856 C CA . ASN A 1 105 ? -27.645 6.811 2.488 1.00 93.00 105 ASN A CA 1
ATOM 857 C C . ASN A 1 105 ? -27.263 7.275 3.908 1.00 93.00 105 ASN A C 1
ATOM 859 O O . ASN A 1 105 ? -28.067 7.867 4.626 1.00 93.00 105 ASN A O 1
ATOM 863 N N . TYR A 1 106 ? -26.023 6.994 4.315 1.00 94.44 106 TYR A N 1
ATOM 864 C CA . TYR A 1 106 ? -25.539 7.243 5.667 1.00 94.44 106 TYR A CA 1
ATOM 865 C C . TYR A 1 106 ? -24.508 8.369 5.665 1.00 94.44 106 TYR A C 1
ATOM 867 O O . TYR A 1 106 ? -23.467 8.261 5.018 1.00 94.44 106 TYR A O 1
ATOM 875 N N . SER A 1 107 ? -24.786 9.446 6.396 1.00 95.69 107 SER A N 1
ATOM 876 C CA . SER A 1 107 ? -23.850 10.548 6.616 1.00 95.69 107 SER A CA 1
ATOM 877 C C . SER A 1 107 ? -23.904 10.954 8.081 1.00 95.69 107 SER A C 1
ATOM 879 O O . SER A 1 107 ? -24.946 11.410 8.548 1.00 95.69 107 SER A O 1
ATOM 881 N N . ALA A 1 108 ? -22.800 10.788 8.804 1.00 95.25 108 ALA A N 1
ATOM 882 C CA . ALA A 1 108 ? -22.760 11.027 10.241 1.00 95.25 108 ALA A CA 1
ATOM 883 C C . ALA A 1 108 ? -21.386 11.510 10.711 1.00 95.25 108 ALA A C 1
ATOM 885 O O . ALA A 1 108 ? -20.350 11.117 10.169 1.00 95.25 108 ALA A O 1
ATOM 886 N N . THR A 1 109 ? -21.404 12.320 11.767 1.00 96.88 109 THR A N 1
ATOM 887 C CA . THR A 1 109 ? -20.228 12.644 12.578 1.00 96.88 109 THR A CA 1
ATOM 888 C C . THR A 1 109 ? -20.313 11.816 13.851 1.00 96.88 109 THR A C 1
ATOM 890 O O . THR A 1 109 ? -21.269 11.955 14.608 1.00 96.88 109 THR A O 1
ATOM 893 N N . LEU A 1 110 ? -19.337 10.942 14.051 1.00 96.19 110 LEU A N 1
ATOM 894 C CA . LEU A 1 110 ? -19.301 9.922 15.092 1.00 96.19 110 LEU A CA 1
ATOM 895 C C . LEU A 1 110 ? -18.162 10.227 16.050 1.00 96.19 110 LEU A C 1
ATOM 897 O O . LEU A 1 110 ? -17.055 10.521 15.598 1.00 96.19 110 LEU A O 1
ATOM 901 N N . LYS A 1 111 ? -18.399 10.123 17.352 1.00 96.62 111 LYS A N 1
ATOM 902 C CA . LYS A 1 111 ? -17.337 10.258 18.343 1.00 96.62 111 LYS A CA 1
ATOM 903 C C . LYS A 1 111 ? -16.552 8.951 18.458 1.00 96.62 111 LYS A C 1
ATOM 905 O O . LYS A 1 111 ? -17.124 7.876 18.636 1.00 96.62 111 LYS A O 1
ATOM 910 N N . ILE A 1 112 ? -15.233 9.027 18.332 1.00 95.56 112 ILE A N 1
ATOM 911 C CA . ILE A 1 112 ? -14.344 7.861 18.374 1.00 95.56 112 ILE A CA 1
ATOM 912 C C . ILE A 1 112 ? -14.314 7.304 19.806 1.00 95.56 112 ILE A C 1
ATOM 914 O O . ILE A 1 112 ? -14.248 8.056 20.774 1.00 95.56 112 ILE A O 1
ATOM 918 N N . GLY A 1 113 ? -14.427 5.982 19.944 1.00 91.62 113 GLY A N 1
ATOM 919 C CA . GLY A 1 113 ? -14.582 5.269 21.220 1.00 91.62 113 GLY A CA 1
ATOM 920 C C . GLY A 1 113 ? -16.044 5.141 21.672 1.00 91.62 113 GLY A C 1
ATOM 921 O O . GLY A 1 113 ? -16.461 4.091 22.168 1.00 91.62 113 GLY A O 1
ATOM 922 N N . GLU A 1 114 ? -16.872 6.156 21.417 1.00 92.88 114 GLU A N 1
ATOM 923 C CA . GLU A 1 114 ? -18.276 6.195 21.859 1.00 92.88 114 GLU A CA 1
ATOM 924 C C . GLU A 1 114 ? -19.272 5.734 20.788 1.00 92.88 114 GLU A C 1
ATOM 926 O O . GLU A 1 114 ? -20.098 4.869 21.066 1.00 92.88 114 GLU A O 1
ATOM 931 N N . ASP A 1 115 ? -19.158 6.213 19.554 1.00 95.25 115 ASP A N 1
ATOM 932 C CA . ASP A 1 115 ? -20.076 5.881 18.453 1.00 95.25 115 ASP A CA 1
ATOM 933 C C . ASP A 1 115 ? -19.426 4.964 17.406 1.00 95.25 115 ASP A C 1
ATOM 935 O O . ASP A 1 115 ? -20.096 4.203 16.701 1.00 95.25 115 ASP A O 1
ATOM 939 N N . CYS A 1 116 ? -18.100 5.022 17.286 1.00 96.50 116 CYS A N 1
ATOM 940 C CA . CYS A 1 116 ? -17.334 4.212 16.346 1.00 96.50 116 CYS A CA 1
ATOM 941 C C . CYS A 1 116 ? -15.992 3.773 16.934 1.00 96.50 116 CYS A C 1
ATOM 943 O O . CYS A 1 116 ? -15.511 4.333 17.918 1.00 96.50 116 CYS A O 1
ATOM 945 N N . VAL A 1 117 ? -15.380 2.764 16.313 1.00 97.19 117 VAL A N 1
ATOM 946 C CA . VAL A 1 117 ? -13.999 2.365 16.603 1.00 97.19 117 VAL A CA 1
ATOM 947 C C . VAL A 1 117 ? -13.123 2.755 15.421 1.00 97.19 117 VAL A C 1
ATOM 949 O O . VAL A 1 117 ? -13.463 2.469 14.271 1.00 97.19 117 VAL A O 1
ATOM 952 N N . LEU A 1 118 ? -12.005 3.420 15.707 1.00 96.81 118 LEU A N 1
ATOM 953 C CA . LEU A 1 118 ? -10.985 3.737 14.718 1.00 96.81 118 LEU A CA 1
ATOM 954 C C . LEU A 1 118 ? -9.980 2.586 14.658 1.00 96.81 118 LEU A C 1
ATOM 956 O O . LEU A 1 118 ? -9.233 2.359 15.605 1.00 96.81 118 LEU A O 1
ATOM 960 N N . MET A 1 119 ? -9.946 1.885 13.533 1.00 97.38 119 MET A N 1
ATOM 961 C CA . MET A 1 119 ? -8.972 0.837 13.260 1.00 97.38 119 MET A CA 1
ATOM 962 C C . MET A 1 119 ? -7.815 1.424 12.465 1.00 97.38 119 MET A C 1
ATOM 964 O O . MET A 1 119 ? -8.001 1.834 11.320 1.00 97.38 119 MET A O 1
ATOM 968 N N . ARG A 1 120 ? -6.627 1.499 13.063 1.00 96.88 120 ARG A N 1
ATOM 969 C CA . ARG A 1 120 ? -5.433 2.023 12.390 1.00 96.88 120 ARG A CA 1
ATOM 970 C C . ARG A 1 120 ? -4.770 0.928 11.562 1.00 96.88 120 ARG A C 1
ATOM 972 O O . ARG A 1 120 ? -4.828 -0.247 11.918 1.00 96.88 120 ARG A O 1
ATOM 979 N N . ASN A 1 121 ? -4.149 1.319 10.454 1.00 95.44 121 ASN A N 1
ATOM 980 C CA . ASN A 1 121 ? -3.276 0.424 9.710 1.00 95.44 121 ASN A CA 1
ATOM 981 C C . ASN A 1 121 ? -1.951 0.231 10.440 1.00 95.44 121 ASN A C 1
ATOM 983 O O . ASN A 1 121 ? -1.520 -0.902 10.536 1.00 95.44 121 ASN A O 1
ATOM 987 N N . ASP A 1 122 ? -1.350 1.322 10.908 1.00 94.75 122 ASP A N 1
ATOM 988 C CA . ASP A 1 122 ? -0.044 1.438 11.567 1.00 94.75 122 ASP A CA 1
ATOM 989 C C . ASP A 1 122 ? -0.114 2.578 12.599 1.00 94.75 122 ASP A C 1
ATOM 991 O O . ASP A 1 122 ? -1.087 3.346 12.622 1.00 94.75 122 ASP A O 1
ATOM 995 N N . SER A 1 123 ? 0.898 2.694 13.458 1.00 93.56 123 SER A N 1
ATOM 996 C CA . SER A 1 123 ? 0.936 3.642 14.579 1.00 93.56 123 SER A CA 1
ATOM 997 C C . SER A 1 123 ? 0.626 5.091 14.174 1.00 93.56 123 SER A C 1
ATOM 999 O O . SER A 1 123 ? -0.048 5.820 14.912 1.00 93.56 123 SER A O 1
ATOM 1001 N N . VAL A 1 124 ? 1.055 5.505 12.976 1.00 91.81 124 VAL A N 1
ATOM 1002 C CA . VAL A 1 124 ? 0.922 6.882 12.468 1.00 91.81 124 VAL A CA 1
ATOM 1003 C C . VAL A 1 124 ? -0.246 7.078 11.496 1.00 91.81 124 VAL A C 1
ATOM 1005 O O . VAL A 1 124 ? -0.491 8.209 11.076 1.0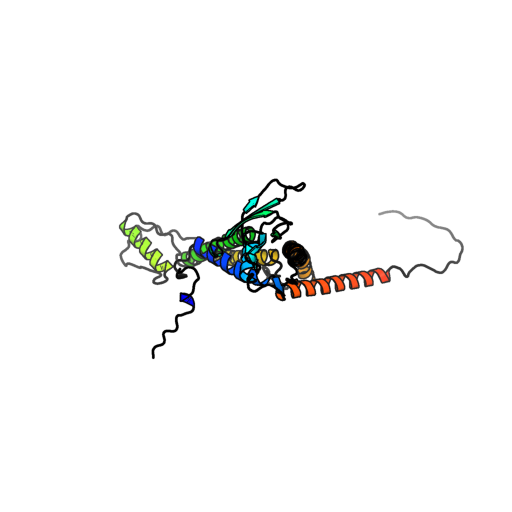0 91.81 124 VAL A O 1
ATOM 1008 N N . LYS A 1 125 ? -1.023 6.027 11.197 1.00 93.38 125 LYS A N 1
ATOM 1009 C CA . LYS A 1 125 ? -2.154 6.041 10.249 1.00 93.38 125 LYS A CA 1
ATOM 1010 C C . LYS A 1 125 ? -1.723 6.380 8.813 1.00 93.38 125 LYS A C 1
ATOM 1012 O O . LYS A 1 125 ? -2.449 7.076 8.103 1.00 93.38 125 LYS A O 1
ATOM 1017 N N . LEU A 1 126 ? -0.546 5.918 8.385 1.00 90.44 126 LEU A N 1
ATOM 1018 C CA . LEU A 1 126 ? 0.020 6.238 7.070 1.00 90.44 126 LEU A CA 1
ATOM 1019 C C . LEU A 1 126 ? -0.500 5.316 5.957 1.00 90.44 126 LEU A C 1
ATOM 1021 O O . LEU A 1 126 ? -0.744 5.765 4.836 1.00 90.44 126 LEU A O 1
ATOM 1025 N N . GLY A 1 127 ? -0.686 4.033 6.258 1.00 91.38 127 GLY A N 1
ATOM 1026 C CA . GLY A 1 127 ? -0.964 3.012 5.254 1.00 91.38 127 GLY A CA 1
ATOM 1027 C C . GLY A 1 127 ? 0.299 2.559 4.519 1.00 91.38 127 GLY A C 1
ATOM 1028 O O . GLY A 1 127 ? 1.425 2.913 4.862 1.00 91.38 127 GLY A O 1
ATOM 1029 N N . LEU A 1 128 ? 0.104 1.788 3.450 1.00 92.12 128 LEU A N 1
ATOM 1030 C CA . LEU A 1 128 ? 1.189 1.303 2.594 1.00 92.12 128 LEU A CA 1
ATOM 1031 C C . LEU A 1 128 ? 1.387 2.154 1.334 1.00 92.12 128 LEU A C 1
ATOM 1033 O O . LEU A 1 128 ? 2.379 1.972 0.636 1.00 92.12 128 LEU A O 1
ATOM 1037 N N . MET A 1 129 ? 0.479 3.080 1.010 1.00 92.00 129 MET A N 1
ATOM 1038 C CA . MET A 1 129 ? 0.539 3.810 -0.265 1.00 92.00 129 MET A CA 1
ATOM 1039 C C . MET A 1 129 ? 1.839 4.581 -0.485 1.00 92.00 129 MET A C 1
ATOM 1041 O O . MET A 1 129 ? 2.423 4.380 -1.544 1.00 92.00 129 MET A O 1
ATOM 1045 N N . PRO A 1 130 ? 2.368 5.375 0.466 1.00 90.38 130 PRO A N 1
ATOM 1046 C CA . PRO A 1 130 ? 3.617 6.104 0.229 1.00 90.38 130 PRO A CA 1
ATOM 1047 C C . PRO A 1 130 ? 4.792 5.175 -0.095 1.00 90.38 130 PRO A C 1
ATOM 1049 O O . PRO A 1 130 ? 5.616 5.472 -0.962 1.00 90.38 130 PRO A O 1
ATOM 1052 N N . LEU A 1 131 ? 4.831 4.013 0.562 1.00 91.62 131 LEU A N 1
ATOM 1053 C CA . LEU A 1 131 ? 5.817 2.972 0.309 1.00 91.62 131 LEU A CA 1
ATOM 1054 C C . LEU A 1 131 ? 5.637 2.360 -1.089 1.00 91.62 131 LEU A C 1
ATOM 1056 O O . LEU A 1 131 ? 6.579 2.302 -1.882 1.00 91.62 131 LEU A O 1
ATOM 1060 N N . ILE A 1 132 ? 4.411 1.939 -1.406 1.00 90.62 132 ILE A N 1
ATOM 1061 C CA . ILE A 1 132 ? 4.060 1.322 -2.689 1.00 90.62 132 ILE A CA 1
ATOM 1062 C C . ILE A 1 132 ? 4.336 2.287 -3.845 1.00 90.62 132 ILE A C 1
ATOM 1064 O O . ILE A 1 132 ? 4.925 1.883 -4.843 1.00 90.62 132 ILE A O 1
ATOM 1068 N N . GLU A 1 133 ? 3.940 3.552 -3.724 1.00 90.25 133 GLU A N 1
ATOM 1069 C CA . GLU A 1 133 ? 4.108 4.571 -4.761 1.00 90.25 133 GLU A CA 1
ATOM 1070 C C . GLU A 1 133 ? 5.580 4.884 -5.013 1.00 90.25 133 GLU A C 1
ATOM 1072 O O . GLU A 1 133 ? 5.993 4.955 -6.171 1.00 90.25 133 GLU A O 1
ATOM 1077 N N . ARG A 1 134 ? 6.397 4.992 -3.956 1.00 92.50 134 ARG A N 1
ATOM 1078 C CA . ARG A 1 134 ? 7.846 5.192 -4.088 1.00 92.50 134 ARG A CA 1
ATOM 1079 C C . ARG A 1 134 ? 8.479 4.090 -4.936 1.00 92.50 134 ARG A C 1
ATOM 1081 O O . ARG A 1 134 ? 9.152 4.385 -5.925 1.00 92.50 134 ARG A O 1
ATOM 1088 N N . TYR A 1 135 ? 8.258 2.828 -4.573 1.00 93.31 135 TYR A N 1
ATOM 1089 C CA . TYR A 1 135 ? 8.866 1.703 -5.286 1.00 93.31 135 TYR A CA 1
ATOM 1090 C C . TYR A 1 135 ? 8.234 1.464 -6.659 1.00 93.31 135 TYR A C 1
ATOM 1092 O O . TYR A 1 135 ? 8.951 1.157 -7.610 1.00 93.31 135 TYR A O 1
ATOM 1100 N N . ALA A 1 136 ? 6.926 1.685 -6.813 1.00 90.25 136 ALA A N 1
ATOM 1101 C CA . ALA A 1 136 ? 6.262 1.635 -8.113 1.00 90.25 136 ALA A CA 1
ATOM 1102 C C . ALA A 1 136 ? 6.830 2.686 -9.073 1.00 90.25 136 ALA A C 1
ATOM 1104 O O . ALA A 1 136 ? 7.065 2.381 -10.242 1.00 90.25 136 ALA A O 1
ATOM 1105 N N . TYR A 1 137 ? 7.091 3.906 -8.596 1.00 92.31 137 TYR A N 1
ATOM 1106 C CA . TYR A 1 137 ? 7.691 4.967 -9.401 1.00 92.31 137 TYR A CA 1
ATOM 1107 C C . TYR A 1 137 ? 9.111 4.605 -9.847 1.00 92.31 137 TYR A C 1
ATOM 1109 O O . TYR A 1 137 ? 9.402 4.653 -11.043 1.00 92.31 137 TYR A O 1
ATOM 1117 N N . LEU A 1 138 ? 9.969 4.172 -8.915 1.00 92.75 138 LEU A N 1
ATOM 1118 C CA . LEU A 1 138 ? 11.336 3.742 -9.227 1.00 92.75 138 LEU A CA 1
ATOM 1119 C C . LEU A 1 138 ? 11.350 2.587 -10.236 1.00 92.75 138 LEU A C 1
ATOM 1121 O O . LEU A 1 138 ? 12.078 2.643 -11.225 1.00 92.75 138 LEU A O 1
ATOM 1125 N N . GLN A 1 139 ? 10.499 1.579 -10.040 1.00 91.81 139 GLN A N 1
ATOM 1126 C CA . GLN A 1 139 ? 10.417 0.435 -10.944 1.00 91.81 139 GLN A CA 1
ATOM 1127 C C . GLN A 1 139 ? 9.922 0.825 -12.338 1.00 91.81 139 GLN A C 1
ATOM 1129 O O . GLN A 1 139 ? 10.435 0.335 -13.343 1.00 91.81 139 GLN A O 1
ATOM 1134 N N . SER A 1 140 ? 8.965 1.750 -12.408 1.00 90.81 140 SER A N 1
ATOM 1135 C CA . SER A 1 140 ? 8.444 2.251 -13.682 1.00 90.81 140 SER A CA 1
ATOM 1136 C C . SER A 1 140 ? 9.507 3.016 -14.466 1.00 90.81 140 SER A C 1
ATOM 1138 O O . SER A 1 140 ? 9.613 2.839 -15.676 1.00 90.81 140 SER A O 1
ATOM 1140 N N . GLN A 1 141 ? 10.323 3.832 -13.791 1.00 91.31 141 GLN A N 1
ATOM 1141 C CA . GLN A 1 141 ? 11.437 4.542 -14.428 1.00 91.31 141 GLN A CA 1
ATOM 1142 C C . GLN A 1 141 ? 12.490 3.572 -14.972 1.00 91.31 141 GLN A C 1
ATOM 1144 O O . GLN A 1 141 ? 12.967 3.738 -16.100 1.00 91.31 141 GLN A O 1
ATOM 1149 N N . THR A 1 142 ? 12.820 2.533 -14.200 1.00 91.88 142 THR A N 1
ATOM 1150 C CA . THR A 1 142 ? 13.767 1.498 -14.626 1.00 91.88 142 THR A CA 1
ATOM 1151 C C . THR A 1 142 ? 13.259 0.746 -15.853 1.00 91.88 142 THR A C 1
ATOM 1153 O O . THR A 1 142 ? 14.003 0.597 -16.818 1.00 91.88 142 THR A O 1
ATOM 1156 N N . ASP A 1 143 ? 11.991 0.331 -15.870 1.00 90.00 143 ASP A N 1
ATOM 1157 C CA . ASP A 1 143 ? 11.413 -0.405 -17.001 1.00 90.00 143 ASP A CA 1
ATOM 1158 C C . ASP A 1 143 ? 11.263 0.456 -18.263 1.00 90.00 143 ASP A C 1
ATOM 1160 O O . ASP A 1 143 ? 11.510 -0.023 -19.370 1.00 90.00 143 ASP A O 1
ATOM 1164 N N . VAL A 1 144 ? 10.902 1.736 -18.122 1.00 89.56 144 VAL A N 1
ATOM 1165 C CA . VAL A 1 144 ? 10.869 2.676 -19.254 1.00 89.56 144 VAL A CA 1
ATOM 1166 C C . VAL A 1 144 ? 12.273 2.856 -19.831 1.00 89.56 144 VAL A C 1
ATOM 1168 O O . VAL A 1 144 ? 12.459 2.768 -21.045 1.00 89.56 144 VAL A O 1
ATOM 1171 N N . SER A 1 145 ? 13.279 3.030 -18.972 1.00 89.94 145 SER A N 1
ATOM 1172 C CA . SER A 1 145 ? 14.682 3.128 -19.392 1.00 89.94 145 SER A CA 1
ATOM 1173 C C . SER A 1 145 ? 15.161 1.841 -20.065 1.00 89.94 145 SER A C 1
ATOM 1175 O O . SER A 1 145 ? 15.856 1.890 -21.079 1.00 89.94 145 SER A O 1
ATOM 1177 N N . PHE A 1 146 ? 14.747 0.687 -19.541 1.00 88.19 146 PHE A N 1
ATOM 1178 C CA . PHE A 1 146 ? 15.023 -0.619 -20.128 1.00 88.19 146 PHE A CA 1
ATOM 1179 C C . PHE A 1 146 ? 14.398 -0.748 -21.522 1.00 88.19 146 PHE A C 1
ATOM 1181 O O . PHE A 1 146 ? 15.103 -1.121 -22.459 1.00 88.19 146 PHE A O 1
ATOM 1188 N N . LYS A 1 147 ? 13.129 -0.341 -21.699 1.00 85.94 147 LYS A N 1
ATOM 1189 C CA . LYS A 1 147 ? 12.459 -0.290 -23.013 1.00 85.94 147 LYS A CA 1
ATOM 1190 C C . LYS A 1 147 ? 13.268 0.555 -24.001 1.00 85.94 147 LYS A C 1
ATOM 1192 O O . LYS A 1 147 ? 13.601 0.066 -25.079 1.00 85.94 147 LYS A O 1
ATOM 1197 N N . PHE A 1 148 ? 13.631 1.784 -23.627 1.00 83.94 148 PHE A N 1
ATOM 1198 C CA . PHE A 1 148 ? 14.417 2.666 -24.496 1.00 83.94 148 PHE A CA 1
ATOM 1199 C C . PHE A 1 148 ? 15.787 2.080 -24.834 1.00 83.94 148 PHE A C 1
ATOM 1201 O O . PHE A 1 148 ? 16.208 2.139 -25.984 1.00 83.94 148 PHE A O 1
ATOM 1208 N N . MET A 1 149 ? 16.471 1.465 -23.870 1.00 83.75 149 MET A N 1
ATOM 1209 C CA . MET A 1 149 ? 17.774 0.849 -24.107 1.00 83.75 149 MET A CA 1
ATOM 1210 C C . MET A 1 149 ? 17.690 -0.360 -25.048 1.00 83.75 149 MET A C 1
ATOM 1212 O O . MET A 1 149 ? 18.561 -0.542 -25.898 1.00 83.75 149 MET A O 1
ATOM 1216 N N . CYS A 1 150 ? 16.633 -1.167 -24.948 1.00 82.12 150 CYS A N 1
ATOM 1217 C CA . CYS A 1 150 ? 16.391 -2.279 -25.867 1.00 82.12 150 CYS A CA 1
ATOM 1218 C C . CYS A 1 150 ? 16.128 -1.824 -27.310 1.00 82.12 150 CYS A C 1
ATOM 1220 O O . CYS A 1 150 ? 16.479 -2.550 -28.236 1.00 82.12 150 CYS A O 1
ATOM 1222 N N . VAL A 1 151 ? 15.514 -0.654 -27.508 1.00 81.81 151 VAL A N 1
ATOM 1223 C CA . VAL A 1 151 ? 15.310 -0.073 -28.845 1.00 81.81 151 VAL A CA 1
ATOM 1224 C C . VAL A 1 151 ? 16.596 0.590 -29.337 1.00 81.81 151 VAL A C 1
ATOM 1226 O O . VAL A 1 151 ? 17.047 0.305 -30.442 1.00 81.81 151 VAL A O 1
ATOM 1229 N N . ASN A 1 152 ? 17.252 1.396 -28.501 1.00 78.81 152 ASN A N 1
ATOM 1230 C CA . ASN A 1 152 ? 18.486 2.098 -28.857 1.00 78.81 152 ASN A CA 1
ATOM 1231 C C . ASN A 1 152 ? 19.639 1.144 -29.179 1.00 78.81 152 ASN A C 1
ATOM 1233 O O . ASN A 1 152 ? 20.458 1.461 -30.031 1.00 78.81 152 ASN A O 1
ATOM 1237 N N . SER A 1 153 ? 19.698 -0.041 -28.565 1.00 78.69 153 SER A N 1
ATOM 1238 C CA . SER A 1 153 ? 20.709 -1.050 -28.910 1.00 78.69 153 SER A CA 1
ATOM 1239 C C . SER A 1 153 ? 20.564 -1.606 -30.332 1.00 78.69 153 SER A C 1
ATOM 1241 O O . SER A 1 153 ? 21.526 -2.156 -30.866 1.00 78.69 153 SER A O 1
ATOM 1243 N N . ARG A 1 154 ? 19.398 -1.431 -30.972 1.00 75.81 154 ARG A N 1
ATOM 1244 C CA . ARG A 1 154 ? 19.172 -1.748 -32.392 1.00 75.81 154 ARG A CA 1
ATOM 1245 C C . ARG A 1 154 ? 19.695 -0.649 -33.322 1.00 75.81 154 ARG A C 1
ATOM 1247 O O . ARG A 1 154 ? 19.979 -0.927 -34.484 1.00 75.81 154 ARG A O 1
ATOM 1254 N N . VAL A 1 155 ? 19.830 0.581 -32.822 1.00 73.31 155 VAL A N 1
ATOM 1255 C CA . VAL A 1 155 ? 20.248 1.765 -33.584 1.00 73.31 155 VAL A CA 1
ATOM 1256 C C . VAL A 1 155 ? 21.692 2.122 -33.220 1.00 73.31 155 VAL A C 1
ATOM 1258 O O . VAL A 1 155 ? 21.964 2.809 -32.240 1.00 73.31 155 VAL A O 1
ATOM 1261 N N . GLY A 1 156 ? 22.648 1.662 -34.029 1.00 64.81 156 GLY A N 1
ATOM 1262 C CA . GLY A 1 156 ? 24.079 1.916 -33.798 1.00 64.81 156 GLY A CA 1
ATOM 1263 C C . GLY A 1 156 ? 24.564 3.330 -34.160 1.00 64.81 156 GLY A C 1
ATOM 1264 O O . GLY A 1 156 ? 25.731 3.652 -33.938 1.00 64.81 156 GLY A O 1
ATOM 1265 N N . TYR A 1 157 ? 23.702 4.172 -34.733 1.00 66.62 157 TYR A N 1
ATOM 1266 C CA . TYR A 1 157 ? 24.077 5.450 -35.338 1.00 66.62 157 TYR A CA 1
ATOM 1267 C C . TYR A 1 157 ? 23.118 6.583 -34.975 1.00 66.62 1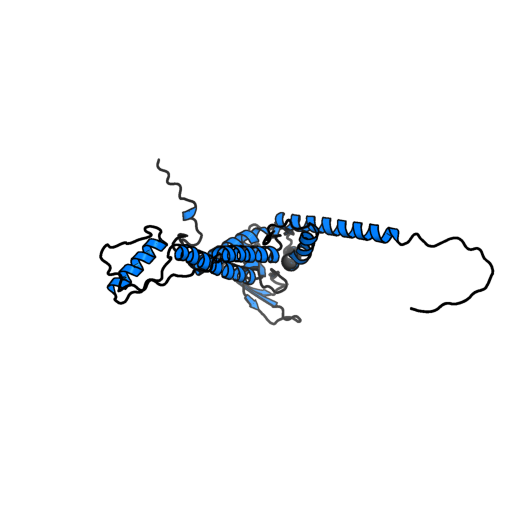57 TYR A C 1
ATOM 1269 O O . TYR A 1 157 ? 21.915 6.387 -34.844 1.00 66.62 157 TYR A O 1
ATOM 1277 N N . ILE A 1 158 ? 23.653 7.798 -34.859 1.00 67.75 158 ILE A N 1
ATOM 1278 C CA . ILE A 1 158 ? 22.844 9.013 -34.723 1.00 67.75 158 ILE A CA 1
ATOM 1279 C C . ILE A 1 158 ? 22.453 9.497 -36.123 1.00 67.75 158 ILE A C 1
ATOM 1281 O O . ILE A 1 158 ? 23.322 9.713 -36.969 1.00 67.75 158 ILE A O 1
ATOM 1285 N N . LEU A 1 159 ? 21.153 9.677 -36.362 1.00 69.06 159 LEU A N 1
ATOM 1286 C CA . LEU A 1 159 ? 20.627 10.236 -37.607 1.00 69.06 159 LEU A CA 1
ATOM 1287 C C . LEU A 1 159 ? 20.692 11.766 -37.561 1.00 69.06 159 LEU A C 1
ATOM 1289 O O . LEU A 1 159 ? 20.194 12.384 -36.622 1.00 69.06 159 LEU A O 1
ATOM 1293 N N . ASN A 1 160 ? 21.295 12.374 -38.581 1.00 70.06 160 ASN A N 1
ATOM 1294 C CA . ASN A 1 160 ? 21.319 13.821 -38.768 1.00 70.06 160 ASN A CA 1
ATOM 1295 C C . ASN A 1 160 ? 20.511 14.174 -40.021 1.00 70.06 160 ASN A C 1
ATOM 1297 O O . ASN A 1 160 ? 20.863 13.727 -41.110 1.00 70.06 160 ASN A O 1
ATOM 1301 N N . ALA A 1 161 ? 19.458 14.974 -39.863 1.00 74.25 161 ALA A N 1
ATOM 1302 C CA . ALA A 1 161 ? 18.606 15.439 -40.953 1.00 74.25 161 ALA A CA 1
ATOM 1303 C C . ALA A 1 161 ? 18.803 16.946 -41.151 1.00 74.25 161 ALA A C 1
ATOM 1305 O O . ALA A 1 161 ? 18.710 17.715 -40.192 1.00 74.25 161 ALA A O 1
ATOM 1306 N N . LYS A 1 162 ? 19.073 17.375 -42.387 1.00 72.88 162 LYS A N 1
ATOM 1307 C CA . LYS A 1 162 ? 19.273 18.791 -42.740 1.00 72.88 162 LYS A CA 1
ATOM 1308 C C . LYS A 1 162 ? 17.997 19.437 -43.287 1.00 72.88 162 LYS A C 1
ATOM 1310 O O . LYS A 1 162 ? 17.839 20.645 -43.146 1.00 72.88 162 LYS A O 1
ATOM 1315 N N . ASN A 1 163 ? 17.097 18.640 -43.871 1.00 76.94 163 ASN A N 1
ATOM 1316 C CA . ASN A 1 163 ? 15.845 19.089 -44.490 1.00 76.94 163 ASN A CA 1
ATOM 1317 C C . ASN A 1 163 ? 14.626 18.307 -43.954 1.00 76.94 163 ASN A C 1
ATOM 1319 O O . ASN A 1 163 ? 14.765 17.167 -43.510 1.00 76.94 163 ASN A O 1
ATOM 1323 N N . ASP A 1 164 ? 13.418 18.873 -44.065 1.00 81.56 164 ASP A N 1
ATOM 1324 C CA . ASP A 1 164 ? 12.176 18.267 -43.538 1.00 81.56 164 ASP A CA 1
ATOM 1325 C C . ASP A 1 164 ? 11.858 16.876 -44.127 1.00 81.56 164 ASP A C 1
ATOM 1327 O O . ASP A 1 164 ? 11.328 16.012 -43.433 1.00 81.56 164 ASP A O 1
ATOM 1331 N N . ILE A 1 165 ? 12.241 16.620 -45.382 1.00 77.75 165 ILE A N 1
ATOM 1332 C CA . ILE A 1 165 ? 12.053 15.316 -46.050 1.00 77.75 165 ILE A CA 1
ATOM 1333 C C . ILE A 1 165 ? 12.950 14.234 -45.425 1.00 77.75 165 ILE A C 1
ATOM 1335 O O . ILE A 1 165 ? 12.534 13.091 -45.219 1.00 77.75 165 ILE A O 1
ATOM 1339 N N . GLU A 1 166 ? 14.191 14.593 -45.093 1.00 74.38 166 GLU A N 1
ATOM 1340 C CA . GLU A 1 166 ? 15.126 13.686 -44.420 1.00 74.38 166 GLU A CA 1
ATOM 1341 C C . GLU A 1 166 ? 14.663 13.395 -42.991 1.00 74.38 166 GLU A C 1
ATOM 1343 O O . GLU A 1 166 ? 14.813 12.276 -42.505 1.00 74.38 166 GLU A O 1
ATOM 1348 N N . LYS A 1 167 ? 14.039 14.386 -42.340 1.00 78.62 167 LYS A N 1
ATOM 1349 C CA . LYS A 1 167 ? 13.439 14.230 -41.015 1.00 78.62 167 LYS A CA 1
ATOM 1350 C C . LYS A 1 167 ? 12.285 13.224 -41.032 1.00 78.62 167 LYS A C 1
ATOM 1352 O O . LYS A 1 167 ? 12.294 12.313 -40.213 1.00 78.62 167 LYS A O 1
ATOM 1357 N N . GLU A 1 168 ? 11.343 13.334 -41.971 1.00 80.75 168 GLU A N 1
ATOM 1358 C CA . GLU A 1 168 ? 10.224 12.378 -42.084 1.00 80.75 168 GLU A CA 1
ATOM 1359 C C . GLU A 1 168 ? 10.723 10.945 -42.354 1.00 80.75 168 GLU A C 1
ATOM 1361 O O . GLU A 1 168 ? 10.192 9.968 -41.825 1.00 80.75 168 GLU A O 1
ATOM 1366 N N . THR A 1 169 ? 11.791 10.816 -43.145 1.00 78.12 169 THR A N 1
ATOM 1367 C CA . THR A 1 169 ? 12.425 9.524 -43.444 1.00 78.12 169 THR A CA 1
ATOM 1368 C C . THR A 1 169 ? 13.117 8.935 -42.209 1.00 78.12 169 THR A C 1
ATOM 1370 O O . THR A 1 169 ? 12.989 7.739 -41.941 1.00 78.12 169 THR A O 1
ATOM 1373 N N . ALA A 1 170 ? 13.800 9.768 -41.417 1.00 77.00 170 ALA A N 1
ATOM 1374 C CA . ALA A 1 170 ? 14.397 9.371 -40.144 1.00 77.00 170 ALA A CA 1
ATOM 1375 C C . ALA A 1 170 ? 13.341 8.974 -39.094 1.00 77.00 170 ALA A C 1
ATOM 1377 O O . ALA A 1 170 ? 13.530 7.983 -38.392 1.00 77.00 170 ALA A O 1
ATOM 1378 N N . GLU A 1 171 ? 12.221 9.700 -39.003 1.00 81.56 171 GLU A N 1
ATOM 1379 C CA . GLU A 1 171 ? 11.109 9.380 -38.095 1.00 81.56 171 GLU A CA 1
ATOM 1380 C C . GLU A 1 171 ? 10.459 8.033 -38.445 1.00 81.56 171 GLU A C 1
ATOM 1382 O O . GLU A 1 171 ? 10.299 7.194 -37.558 1.00 81.56 171 GLU A O 1
ATOM 1387 N N . LYS A 1 172 ? 10.179 7.770 -39.731 1.00 81.94 172 LYS A N 1
ATOM 1388 C CA . LYS A 1 172 ? 9.668 6.461 -40.186 1.00 81.94 172 LYS A CA 1
ATOM 1389 C C . LYS A 1 172 ? 10.640 5.324 -39.896 1.00 81.94 172 LYS A C 1
ATOM 1391 O O . LYS A 1 172 ? 10.224 4.258 -39.460 1.00 81.94 172 LYS A O 1
ATOM 1396 N N . PHE A 1 173 ? 11.937 5.550 -40.097 1.00 80.00 173 PHE A N 1
ATOM 1397 C CA . PHE A 1 173 ? 12.949 4.558 -39.751 1.00 80.00 173 PHE A CA 1
ATOM 1398 C C . PHE A 1 173 ? 12.952 4.239 -38.246 1.00 80.00 173 PHE A C 1
ATOM 1400 O O . PHE A 1 173 ? 12.998 3.070 -37.871 1.00 80.00 173 PHE A O 1
ATOM 1407 N N . LEU A 1 174 ? 12.881 5.252 -37.374 1.00 80.12 174 LEU A N 1
ATOM 1408 C CA . LEU A 1 174 ? 12.823 5.037 -35.924 1.00 80.12 174 LEU A CA 1
ATOM 1409 C C . LEU A 1 174 ? 11.550 4.285 -35.505 1.00 80.12 174 LEU A C 1
ATOM 1411 O O . LEU A 1 174 ? 11.629 3.404 -34.649 1.00 80.12 174 LEU A O 1
ATOM 1415 N N . GLU A 1 175 ? 10.408 4.581 -36.130 1.00 83.69 175 GLU A N 1
ATOM 1416 C CA . GLU A 1 175 ? 9.145 3.868 -35.902 1.00 83.69 175 GLU A CA 1
ATOM 1417 C C . GLU A 1 175 ? 9.233 2.393 -36.334 1.00 83.69 175 GLU A C 1
ATOM 1419 O O . GLU A 1 175 ? 8.862 1.500 -35.566 1.00 83.69 175 GLU A O 1
ATOM 1424 N N . ASP A 1 176 ? 9.794 2.119 -37.515 1.00 81.06 176 ASP A N 1
ATOM 1425 C CA . ASP A 1 176 ? 10.027 0.759 -38.019 1.00 81.06 176 ASP A CA 1
ATOM 1426 C C . ASP A 1 176 ? 10.963 -0.036 -37.088 1.00 81.06 176 ASP A C 1
ATOM 1428 O O . ASP A 1 176 ? 10.752 -1.233 -36.858 1.00 81.06 176 ASP A O 1
ATOM 1432 N N . VAL A 1 177 ? 11.981 0.617 -36.512 1.00 82.00 177 VAL A N 1
ATOM 1433 C CA . VAL A 1 177 ? 12.910 -0.008 -35.556 1.00 82.00 177 VAL A CA 1
ATOM 1434 C C . VAL A 1 177 ? 12.256 -0.265 -34.196 1.00 82.00 177 VAL A C 1
ATOM 1436 O O . VAL A 1 177 ? 12.503 -1.322 -33.596 1.00 82.00 177 VAL A O 1
ATOM 1439 N N . GLU A 1 178 ? 11.422 0.655 -33.698 1.00 81.62 178 GLU A N 1
ATOM 1440 C CA . GLU A 1 178 ? 10.665 0.458 -32.454 1.00 81.62 178 GLU A CA 1
ATOM 1441 C C . GLU A 1 178 ? 9.718 -0.744 -32.588 1.00 81.62 178 GLU A C 1
ATOM 1443 O O . GLU A 1 178 ? 9.757 -1.646 -31.744 1.00 81.62 178 GLU A O 1
ATOM 1448 N N . LYS A 1 179 ? 8.963 -0.819 -33.695 1.00 82.12 179 LYS A N 1
ATOM 1449 C CA . LYS A 1 179 ? 8.072 -1.950 -34.022 1.00 82.12 179 LYS A CA 1
ATOM 1450 C C . LYS A 1 179 ? 8.823 -3.237 -34.376 1.00 82.12 179 LYS A C 1
ATOM 1452 O O . LYS A 1 179 ? 8.258 -4.325 -34.303 1.00 82.12 179 LYS A O 1
ATOM 1457 N N . GLY A 1 180 ? 10.109 -3.137 -34.715 1.00 77.00 180 GLY A N 1
ATOM 1458 C CA . GLY A 1 180 ? 10.948 -4.276 -35.090 1.00 77.00 180 GLY A CA 1
ATOM 1459 C C . GLY A 1 180 ? 10.655 -4.824 -36.490 1.00 77.00 180 GLY A C 1
ATOM 1460 O O . GLY A 1 180 ? 10.947 -5.988 -36.754 1.00 77.00 180 GLY A O 1
ATOM 1461 N N . GLU A 1 181 ? 10.083 -4.010 -37.379 1.00 78.69 181 GLU A N 1
ATOM 1462 C CA . GLU A 1 181 ? 9.705 -4.420 -38.735 1.00 78.69 181 GLU A CA 1
ATOM 1463 C C . GLU A 1 181 ? 10.910 -4.448 -39.684 1.00 78.69 181 GLU A C 1
ATOM 1465 O O . GLU A 1 181 ? 11.043 -5.368 -40.496 1.00 78.69 181 GLU A O 1
ATOM 1470 N N . LYS A 1 182 ? 11.804 -3.451 -39.596 1.00 66.38 182 LYS A N 1
ATOM 1471 C CA . LYS A 1 182 ? 12.986 -3.313 -40.465 1.00 66.38 182 LYS A CA 1
ATOM 1472 C C . LYS A 1 182 ? 14.147 -2.663 -39.714 1.00 66.38 182 LYS A C 1
ATOM 1474 O O . LYS A 1 182 ? 13.957 -1.759 -38.913 1.00 66.38 182 LYS A O 1
ATOM 1479 N N . LEU A 1 183 ? 15.367 -3.116 -40.006 1.00 59.84 183 LEU A N 1
ATOM 1480 C CA . LEU A 1 183 ? 16.618 -2.615 -39.409 1.00 59.84 183 LEU A CA 1
ATOM 1481 C C . LEU A 1 183 ? 17.484 -1.808 -40.395 1.00 59.84 183 LEU A C 1
ATOM 1483 O O . LEU A 1 183 ? 18.555 -1.332 -40.027 1.00 59.84 183 LEU A O 1
ATOM 1487 N N . GLY A 1 184 ? 17.040 -1.637 -41.644 1.00 56.44 184 GLY A N 1
ATOM 1488 C CA . GLY A 1 184 ? 17.800 -0.894 -42.645 1.00 56.44 184 GLY A CA 1
ATOM 1489 C C . GLY A 1 184 ? 16.965 -0.460 -43.843 1.00 56.44 184 GLY A C 1
ATOM 1490 O O . GLY A 1 184 ? 16.275 -1.272 -44.456 1.00 56.44 184 GLY A O 1
ATOM 1491 N N . ILE A 1 185 ? 17.086 0.817 -44.199 1.00 47.62 185 ILE A N 1
ATOM 1492 C CA . ILE A 1 185 ? 16.808 1.326 -45.542 1.00 47.62 185 ILE A CA 1
ATOM 1493 C C . ILE A 1 185 ? 18.181 1.652 -46.131 1.00 47.62 185 ILE A C 1
ATOM 1495 O O . ILE A 1 185 ? 18.803 2.639 -45.751 1.00 47.62 185 ILE A O 1
ATOM 1499 N N . VAL A 1 186 ? 18.688 0.793 -47.015 1.00 45.91 18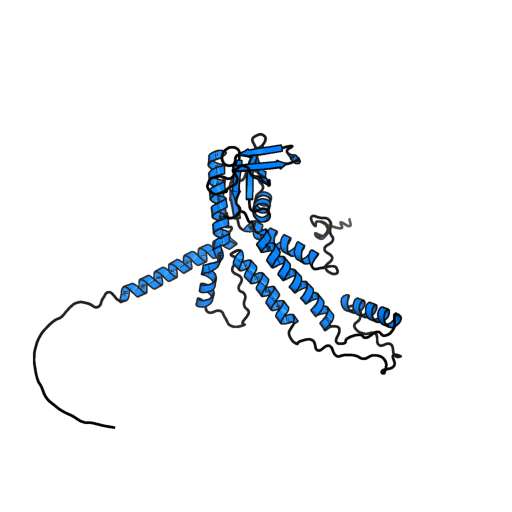6 VAL A N 1
ATOM 1500 C CA . VAL A 1 186 ? 19.773 1.185 -47.922 1.00 45.91 186 VAL A CA 1
ATOM 1501 C C . VAL A 1 186 ? 19.090 1.634 -49.200 1.00 45.91 186 VAL A C 1
ATOM 1503 O O . VAL A 1 186 ? 18.762 0.809 -50.050 1.00 45.91 186 VAL A O 1
ATOM 1506 N N . GLU A 1 187 ? 18.823 2.931 -49.322 1.00 40.75 187 GLU A N 1
ATOM 1507 C CA . GLU A 1 187 ? 18.491 3.488 -50.626 1.00 40.75 187 GLU A CA 1
ATOM 1508 C C . GLU A 1 187 ? 19.806 3.702 -51.379 1.00 40.75 187 GLU A C 1
ATOM 1510 O O . GLU A 1 187 ? 20.677 4.473 -50.971 1.00 40.75 187 GLU A O 1
ATOM 1515 N N . SER A 1 188 ? 19.985 2.936 -52.454 1.00 38.44 188 SER A N 1
ATOM 1516 C CA . SER A 1 188 ? 21.142 2.958 -53.347 1.00 38.44 188 SER A CA 1
ATOM 1517 C C . SER A 1 188 ? 21.178 4.249 -54.177 1.00 38.44 188 SER A C 1
ATOM 1519 O O . SER A 1 188 ? 20.989 4.222 -55.392 1.00 38.44 188 SER A O 1
ATOM 1521 N N . GLY A 1 189 ? 21.376 5.379 -53.499 1.00 43.56 189 GLY A N 1
ATOM 1522 C CA . GLY A 1 189 ? 21.441 6.718 -54.085 1.00 43.56 189 GLY A CA 1
ATOM 1523 C C . GLY A 1 189 ? 21.821 7.839 -53.109 1.00 43.56 189 GLY A C 1
ATOM 1524 O O . GLY A 1 189 ? 21.837 8.994 -53.522 1.00 43.56 189 GLY A O 1
ATOM 1525 N N . TYR A 1 190 ? 22.121 7.540 -51.839 1.00 43.84 190 TYR A N 1
ATOM 1526 C CA . TYR A 1 190 ? 22.515 8.559 -50.863 1.00 43.84 190 TYR A CA 1
ATOM 1527 C C . TYR A 1 190 ? 24.018 8.850 -50.952 1.00 43.84 190 TYR A C 1
ATOM 1529 O O . TYR A 1 190 ? 24.851 8.006 -50.619 1.00 43.84 190 TYR A O 1
ATOM 1537 N N . ASP A 1 191 ? 24.349 10.049 -51.427 1.00 43.69 191 ASP A N 1
ATOM 1538 C CA . ASP A 1 191 ? 25.715 10.551 -51.546 1.00 43.69 191 ASP A CA 1
ATOM 1539 C C . ASP A 1 191 ? 26.390 10.560 -50.164 1.00 43.69 191 ASP A C 1
ATOM 1541 O O . ASP A 1 191 ? 25.908 11.173 -49.204 1.00 43.69 191 ASP A O 1
ATOM 1545 N N . SER A 1 192 ? 27.515 9.859 -50.048 1.00 47.59 192 SER A N 1
ATOM 1546 C CA . SER A 1 192 ? 28.239 9.613 -48.794 1.00 47.59 192 SER A CA 1
ATOM 1547 C C . SER A 1 192 ? 28.831 10.869 -48.132 1.00 47.59 192 SER A C 1
ATOM 1549 O O . SER A 1 192 ? 29.429 10.770 -47.064 1.00 47.59 192 SER A O 1
ATOM 1551 N N . GLU A 1 193 ? 28.677 12.051 -48.736 1.00 49.09 193 GLU A N 1
ATOM 1552 C CA . GLU A 1 193 ? 29.179 13.334 -48.220 1.00 49.09 193 GLU A CA 1
ATOM 1553 C C . GLU A 1 193 ? 28.156 14.091 -47.345 1.00 49.09 193 GLU A C 1
ATOM 1555 O O . GLU A 1 193 ? 28.508 15.042 -46.643 1.00 49.09 193 GLU A O 1
ATOM 1560 N N . GLY A 1 194 ? 26.878 13.691 -47.359 1.00 46.88 194 GLY A N 1
ATOM 1561 C CA . GLY A 1 194 ? 25.797 14.428 -46.692 1.00 46.88 194 GLY A CA 1
ATOM 1562 C C . GLY A 1 194 ? 25.489 14.008 -45.251 1.00 46.88 194 GLY A C 1
ATOM 1563 O O . GLY A 1 194 ? 25.055 14.856 -44.460 1.00 46.88 194 GLY A O 1
ATOM 1564 N N . LEU A 1 195 ? 25.719 12.734 -44.913 1.00 43.72 195 LEU A N 1
ATOM 1565 C CA . LEU A 1 195 ? 25.282 12.099 -43.667 1.00 43.72 195 LEU A CA 1
ATOM 1566 C C . LEU A 1 195 ? 26.465 11.918 -42.703 1.00 43.72 195 LEU A C 1
ATOM 1568 O O . LEU A 1 195 ? 27.246 10.976 -42.815 1.00 43.72 195 LEU A O 1
ATOM 1572 N N . ASN A 1 196 ? 26.578 12.806 -41.713 1.00 53.16 196 ASN A N 1
ATOM 1573 C CA . ASN A 1 196 ? 27.507 12.600 -40.602 1.00 53.16 196 ASN A CA 1
ATOM 1574 C C . ASN A 1 196 ? 26.941 11.510 -39.681 1.00 53.16 196 ASN A C 1
ATOM 1576 O O . ASN A 1 196 ? 26.143 11.801 -38.792 1.00 53.16 196 ASN A O 1
ATOM 1580 N N . VAL A 1 197 ? 27.335 10.257 -39.909 1.00 54.38 197 VAL A N 1
ATOM 1581 C CA . VAL A 1 197 ? 27.035 9.143 -39.004 1.00 54.38 197 VAL A CA 1
ATOM 1582 C C . VAL A 1 197 ? 27.969 9.239 -37.804 1.00 54.38 197 VAL A C 1
ATOM 1584 O O . VAL A 1 197 ? 29.154 8.921 -37.890 1.00 54.38 197 VAL A O 1
ATOM 1587 N N . TYR A 1 198 ? 27.441 9.687 -36.668 1.00 60.91 198 TYR A N 1
ATOM 1588 C CA . TYR A 1 198 ? 28.159 9.587 -35.403 1.00 60.91 198 TYR A CA 1
ATOM 1589 C C . TYR A 1 198 ? 27.899 8.202 -34.813 1.00 60.91 198 TYR A C 1
ATOM 1591 O O . TYR A 1 198 ? 26.745 7.825 -34.589 1.00 60.91 198 TYR A O 1
ATOM 1599 N N . ASN A 1 199 ? 28.970 7.443 -34.570 1.00 58.75 199 ASN A N 1
ATOM 1600 C CA . ASN A 1 199 ? 28.878 6.192 -33.825 1.00 58.75 199 ASN A CA 1
ATOM 1601 C C . ASN A 1 199 ? 28.338 6.497 -32.427 1.00 58.75 199 ASN A C 1
ATOM 1603 O O . ASN A 1 199 ? 28.930 7.288 -31.688 1.00 58.75 199 ASN A O 1
ATOM 1607 N N . ASN A 1 200 ? 27.222 5.869 -32.066 1.00 61.91 200 ASN A N 1
ATOM 1608 C CA . ASN A 1 200 ? 26.733 5.924 -30.700 1.00 61.91 200 ASN A CA 1
ATOM 1609 C C . ASN A 1 200 ? 27.546 4.922 -29.873 1.00 61.91 200 ASN A C 1
ATOM 1611 O O . ASN A 1 200 ? 27.312 3.715 -29.946 1.00 61.91 200 ASN A O 1
ATOM 1615 N N . THR A 1 201 ? 28.534 5.403 -29.117 1.00 60.62 201 THR A N 1
ATOM 1616 C CA . THR A 1 201 ? 29.253 4.567 -28.149 1.00 60.62 201 THR A CA 1
ATOM 1617 C C . THR A 1 201 ? 28.316 4.269 -26.980 1.00 60.62 201 THR A C 1
ATOM 1619 O O . THR A 1 201 ? 28.360 4.932 -25.946 1.00 60.62 201 THR A O 1
ATOM 1622 N N . LEU A 1 202 ? 27.434 3.285 -27.153 1.00 62.31 202 LEU A N 1
ATOM 1623 C CA . LEU A 1 202 ? 26.616 2.768 -26.063 1.00 62.31 202 LEU A CA 1
ATOM 1624 C C . LEU A 1 202 ? 27.547 2.215 -24.982 1.00 62.31 202 LEU A C 1
ATOM 1626 O O . LEU A 1 202 ? 28.424 1.397 -25.269 1.00 62.31 202 LEU A O 1
ATOM 1630 N N . THR A 1 203 ? 27.360 2.656 -23.738 1.00 64.50 203 THR A N 1
ATOM 1631 C CA . THR A 1 203 ? 28.114 2.129 -22.599 1.00 64.50 203 THR A CA 1
ATOM 1632 C C . THR A 1 203 ? 27.898 0.614 -22.521 1.00 64.50 203 THR A C 1
ATOM 1634 O O . THR A 1 203 ? 26.751 0.180 -22.344 1.00 64.50 203 THR A O 1
ATOM 1637 N N . PRO A 1 204 ? 28.956 -0.210 -22.639 1.00 64.75 204 PRO A N 1
ATOM 1638 C CA . PRO A 1 204 ? 28.810 -1.648 -22.485 1.00 64.75 204 PRO A CA 1
ATOM 1639 C C . PRO A 1 204 ? 28.242 -1.944 -21.089 1.00 64.75 204 PRO A C 1
ATOM 1641 O O . PRO A 1 204 ? 28.648 -1.329 -20.105 1.00 64.75 204 PRO A O 1
ATOM 1644 N N . ASN A 1 205 ? 27.287 -2.876 -21.018 1.00 77.00 205 ASN A N 1
ATOM 1645 C CA . ASN A 1 205 ? 26.638 -3.373 -19.791 1.00 77.00 205 ASN A CA 1
ATOM 1646 C C . ASN A 1 205 ? 25.513 -2.515 -19.176 1.00 77.00 205 ASN A C 1
ATOM 1648 O O . ASN A 1 205 ? 24.987 -2.877 -18.126 1.00 77.00 205 ASN A O 1
ATOM 1652 N N . LEU A 1 206 ? 25.043 -1.441 -19.823 1.00 80.94 206 LEU A N 1
ATOM 1653 C CA . LEU A 1 206 ? 23.943 -0.630 -19.268 1.00 80.94 206 LEU A CA 1
ATOM 1654 C C . LEU A 1 206 ? 22.631 -1.422 -19.061 1.00 80.94 206 LEU A C 1
ATOM 1656 O O . LEU A 1 206 ? 21.939 -1.219 -18.066 1.00 80.94 206 LEU A O 1
ATOM 1660 N N . ILE A 1 207 ? 22.314 -2.373 -19.950 1.00 85.25 207 ILE A N 1
ATOM 1661 C CA . ILE A 1 207 ? 21.166 -3.290 -19.792 1.00 85.25 207 ILE A CA 1
ATOM 1662 C C . ILE A 1 207 ? 21.312 -4.134 -18.520 1.00 85.25 207 ILE A C 1
ATOM 1664 O O . ILE A 1 207 ? 20.344 -4.298 -17.782 1.00 85.25 207 ILE A O 1
ATOM 1668 N N . GLN A 1 208 ? 22.517 -4.638 -18.243 1.00 87.56 208 GLN A N 1
ATOM 1669 C CA . GLN A 1 208 ? 22.790 -5.417 -17.038 1.00 87.56 208 GLN A CA 1
ATOM 1670 C C . GLN A 1 208 ? 22.592 -4.562 -15.779 1.00 87.56 208 GLN A C 1
ATOM 1672 O O . GLN A 1 208 ? 21.886 -4.993 -14.872 1.00 87.56 208 GLN A O 1
ATOM 1677 N N . HIS A 1 209 ? 23.109 -3.329 -15.755 1.00 87.62 209 HIS A N 1
ATOM 1678 C CA . HIS A 1 209 ? 22.905 -2.417 -14.623 1.00 87.62 209 HIS A CA 1
ATOM 1679 C C . HIS A 1 209 ? 21.421 -2.100 -14.383 1.00 87.62 209 HIS A C 1
ATOM 1681 O O . HIS A 1 209 ? 20.982 -2.032 -13.238 1.00 87.62 209 HIS A O 1
ATOM 1687 N N . LEU A 1 210 ? 20.620 -1.934 -15.444 1.00 89.69 210 LEU A N 1
ATOM 1688 C CA . LEU A 1 210 ? 19.171 -1.731 -15.312 1.00 89.69 210 LEU A CA 1
ATOM 1689 C C . LEU A 1 210 ? 18.469 -2.972 -14.748 1.00 89.69 210 LEU A C 1
ATOM 1691 O O . LEU A 1 210 ? 17.574 -2.843 -13.916 1.00 89.69 210 LEU A O 1
ATOM 1695 N N . VAL A 1 211 ? 18.888 -4.170 -15.161 1.00 89.69 211 VAL A N 1
ATOM 1696 C CA . VAL A 1 211 ? 18.371 -5.436 -14.625 1.00 89.69 211 VAL A CA 1
ATOM 1697 C C . VAL A 1 211 ? 18.722 -5.591 -13.147 1.00 89.69 211 VAL A C 1
ATOM 1699 O O . VAL A 1 211 ? 17.855 -5.983 -12.371 1.00 89.69 211 VAL A O 1
ATOM 1702 N N . GLU A 1 212 ? 19.948 -5.257 -12.745 1.00 89.69 212 GLU A N 1
ATOM 1703 C CA . GLU A 1 212 ? 20.393 -5.261 -11.346 1.00 89.69 212 GLU A CA 1
ATOM 1704 C C . GLU A 1 212 ? 19.626 -4.233 -10.506 1.00 89.69 212 GLU A C 1
ATOM 1706 O O . GLU A 1 212 ? 19.133 -4.571 -9.433 1.00 89.69 212 GLU A O 1
ATOM 1711 N N . LEU A 1 213 ? 19.429 -3.011 -11.014 1.00 90.31 213 LEU A N 1
ATOM 1712 C CA . LEU A 1 213 ? 18.646 -1.972 -10.339 1.00 90.31 213 LEU A CA 1
ATOM 1713 C C . LEU A 1 213 ? 17.176 -2.376 -10.165 1.00 90.31 213 LEU A C 1
ATOM 1715 O O . LEU A 1 213 ? 16.597 -2.187 -9.096 1.00 90.31 213 LEU A O 1
ATOM 1719 N N . ARG A 1 214 ? 16.566 -2.948 -11.211 1.00 90.75 214 ARG A N 1
ATOM 1720 C CA . ARG A 1 214 ? 15.181 -3.443 -11.188 1.00 90.75 214 ARG A CA 1
ATOM 1721 C C . ARG A 1 214 ? 14.994 -4.494 -10.102 1.00 90.75 214 ARG A C 1
ATOM 1723 O O . ARG A 1 214 ? 14.024 -4.480 -9.348 1.00 90.75 214 ARG A O 1
ATOM 1730 N N . GLN A 1 215 ? 15.931 -5.427 -10.080 1.00 88.81 215 GLN A N 1
ATOM 1731 C CA . GLN A 1 215 ? 16.006 -6.494 -9.113 1.00 88.81 215 GLN A CA 1
ATOM 1732 C C . GLN A 1 215 ? 16.184 -5.882 -7.699 1.00 88.81 215 GLN A C 1
ATOM 1734 O O . GLN A 1 215 ? 15.433 -6.243 -6.793 1.00 88.81 215 GLN A O 1
ATOM 1739 N N . TYR A 1 216 ? 17.093 -4.917 -7.515 1.00 89.50 216 TYR A N 1
ATOM 1740 C CA . TYR A 1 216 ? 17.395 -4.315 -6.210 1.00 89.50 216 TYR A CA 1
ATOM 1741 C C . TYR A 1 216 ? 16.174 -3.604 -5.626 1.00 89.50 216 TYR A C 1
ATOM 1743 O O . TYR A 1 216 ? 15.820 -3.831 -4.474 1.00 89.50 216 TYR A O 1
ATOM 1751 N N . ASN A 1 217 ? 15.474 -2.808 -6.439 1.00 89.62 217 ASN A N 1
ATOM 1752 C CA . ASN A 1 217 ? 14.246 -2.131 -6.023 1.00 89.62 217 ASN A CA 1
ATOM 1753 C C . ASN A 1 217 ? 13.162 -3.123 -5.575 1.00 89.62 217 ASN A C 1
ATOM 1755 O O . ASN A 1 217 ? 12.493 -2.888 -4.571 1.00 89.62 217 ASN A O 1
ATOM 1759 N N . GLU A 1 218 ? 12.984 -4.228 -6.309 1.00 88.06 218 GLU A N 1
ATOM 1760 C CA . GLU A 1 218 ? 12.018 -5.272 -5.951 1.00 88.06 218 GLU A CA 1
ATOM 1761 C C . GLU A 1 218 ? 12.425 -5.985 -4.652 1.00 88.06 218 GLU A C 1
ATOM 1763 O O . GLU A 1 218 ? 11.581 -6.189 -3.783 1.00 88.06 218 GLU A O 1
ATOM 1768 N N . GLY A 1 219 ? 13.714 -6.287 -4.478 1.00 86.25 219 GLY A N 1
ATOM 1769 C CA . GLY A 1 219 ? 14.245 -6.901 -3.262 1.00 86.25 219 GLY A CA 1
ATOM 1770 C C . GLY A 1 219 ? 14.083 -6.022 -2.023 1.00 86.25 219 GLY A C 1
ATOM 1771 O O . GLY A 1 219 ? 13.557 -6.490 -1.016 1.00 86.25 219 GLY A O 1
ATOM 1772 N N . THR A 1 220 ? 14.465 -4.746 -2.106 1.00 86.69 220 THR A N 1
ATOM 1773 C CA . THR A 1 220 ? 14.337 -3.792 -0.993 1.00 86.69 220 THR A CA 1
ATOM 1774 C C . THR A 1 220 ? 12.873 -3.568 -0.619 1.00 86.69 220 THR A C 1
ATOM 1776 O O . THR A 1 220 ? 12.533 -3.583 0.561 1.00 86.69 220 THR A O 1
ATOM 1779 N N . PHE A 1 221 ? 11.975 -3.448 -1.604 1.00 88.50 221 PHE A N 1
ATOM 1780 C CA . PHE A 1 221 ? 10.540 -3.364 -1.327 1.00 88.50 221 PHE A CA 1
ATOM 1781 C C . PHE A 1 221 ? 10.030 -4.598 -0.568 1.00 88.50 221 PHE A C 1
ATOM 1783 O O . PHE A 1 221 ? 9.315 -4.454 0.421 1.00 88.50 221 PHE A O 1
ATOM 1790 N N . LEU A 1 222 ? 10.400 -5.805 -1.017 1.00 85.75 222 LEU A N 1
ATOM 1791 C CA . LEU A 1 222 ? 10.009 -7.054 -0.360 1.00 85.75 222 LEU A CA 1
ATOM 1792 C C . LEU A 1 222 ? 10.518 -7.113 1.086 1.00 85.75 222 LEU A C 1
ATOM 1794 O O . LEU A 1 222 ? 9.757 -7.501 1.969 1.00 85.75 222 LEU A O 1
ATOM 1798 N N . GLN A 1 223 ? 11.750 -6.665 1.335 1.00 82.88 223 GLN A N 1
ATOM 1799 C CA . GLN A 1 223 ? 12.317 -6.584 2.683 1.00 82.88 223 GLN A CA 1
ATOM 1800 C C . GLN A 1 223 ? 11.539 -5.615 3.581 1.00 82.88 223 GLN A C 1
ATOM 1802 O O . GLN A 1 223 ? 11.231 -5.968 4.714 1.00 82.88 223 GLN A O 1
ATOM 1807 N N . GLU A 1 224 ? 11.158 -4.435 3.080 1.00 84.69 224 GLU A N 1
ATOM 1808 C CA . GLU A 1 224 ? 10.363 -3.467 3.853 1.00 84.69 224 GLU A CA 1
ATOM 1809 C C . GLU A 1 224 ? 8.964 -3.994 4.218 1.00 84.69 224 GLU A C 1
ATOM 1811 O O . GLU A 1 224 ? 8.416 -3.621 5.255 1.00 84.69 224 GLU A O 1
ATOM 1816 N N . ILE A 1 225 ? 8.391 -4.894 3.409 1.00 85.38 225 ILE A N 1
ATOM 1817 C CA . ILE A 1 225 ? 7.123 -5.574 3.725 1.00 85.38 225 ILE A CA 1
ATOM 1818 C C . ILE A 1 225 ? 7.312 -6.925 4.432 1.00 85.38 225 ILE A C 1
ATOM 1820 O O . ILE A 1 225 ? 6.356 -7.694 4.530 1.00 85.38 225 ILE A O 1
ATOM 1824 N N . GLY A 1 226 ? 8.519 -7.244 4.908 1.00 78.50 226 GLY A N 1
ATOM 1825 C CA . GLY A 1 226 ? 8.805 -8.448 5.694 1.00 78.50 226 GLY A CA 1
ATOM 1826 C C . GLY A 1 226 ? 8.848 -9.757 4.906 1.00 78.50 226 GLY A C 1
ATOM 1827 O O . GLY A 1 226 ? 8.663 -10.828 5.479 1.00 78.50 226 GLY A O 1
ATOM 1828 N N . ILE A 1 227 ? 9.086 -9.702 3.595 1.00 78.94 227 ILE A N 1
ATOM 1829 C CA . ILE A 1 227 ? 9.369 -10.882 2.774 1.00 78.94 227 ILE A CA 1
ATOM 1830 C C . ILE A 1 227 ? 10.876 -10.963 2.540 1.00 78.94 227 ILE A C 1
ATOM 1832 O O . ILE A 1 227 ? 11.491 -10.049 1.989 1.00 78.94 227 ILE A O 1
ATOM 1836 N N . GLN A 1 228 ? 11.475 -12.102 2.884 1.00 70.69 228 GLN A N 1
ATOM 1837 C CA . GLN A 1 228 ? 12.869 -12.358 2.548 1.00 70.69 228 GLN A CA 1
ATOM 1838 C C . GLN A 1 228 ? 13.024 -12.471 1.025 1.00 70.69 228 GLN A C 1
ATOM 1840 O O . GLN A 1 228 ? 12.521 -13.397 0.391 1.00 70.69 228 GLN A O 1
ATOM 1845 N N . SER A 1 229 ? 13.752 -11.525 0.437 1.00 66.00 229 SER A N 1
ATOM 1846 C CA . SER A 1 229 ? 14.204 -11.606 -0.947 1.00 66.00 229 SER A CA 1
ATOM 1847 C C . SER A 1 229 ? 15.685 -11.961 -0.955 1.00 66.00 229 SER A C 1
ATOM 1849 O O . SER A 1 229 ? 16.509 -11.187 -0.469 1.00 66.00 229 SER A O 1
ATOM 1851 N N . ALA A 1 230 ? 16.033 -13.118 -1.520 1.00 57.84 230 ALA A N 1
ATOM 1852 C CA . ALA A 1 230 ? 17.420 -13.513 -1.747 1.00 57.84 230 ALA A CA 1
AT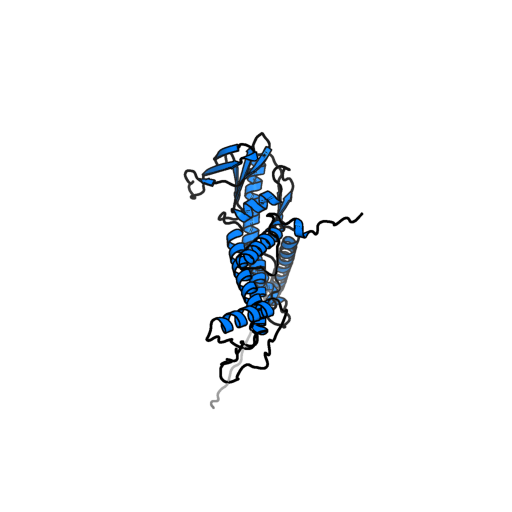OM 1853 C C . ALA A 1 230 ? 17.996 -12.684 -2.904 1.00 57.84 230 ALA A C 1
ATOM 1855 O O . ALA A 1 230 ? 18.002 -13.105 -4.062 1.00 57.84 230 ALA A O 1
ATOM 1856 N N . PHE A 1 231 ? 18.413 -11.457 -2.597 1.00 57.03 231 PHE A N 1
ATOM 1857 C CA . PHE A 1 231 ? 18.949 -10.546 -3.590 1.00 57.03 231 PHE A CA 1
ATOM 1858 C C . PHE A 1 231 ? 20.411 -10.857 -3.891 1.00 57.03 231 PHE A C 1
ATOM 1860 O O . PHE A 1 231 ? 21.317 -10.297 -3.278 1.00 57.03 231 PHE A O 1
ATOM 1867 N N . ASN A 1 232 ? 20.656 -11.794 -4.807 1.00 53.81 232 ASN A N 1
ATOM 1868 C CA . ASN A 1 232 ? 22.013 -12.250 -5.059 1.00 53.81 232 ASN A CA 1
ATOM 1869 C C . ASN A 1 232 ? 22.732 -11.400 -6.122 1.00 53.81 232 ASN A C 1
ATOM 1871 O O . ASN A 1 232 ? 22.736 -11.745 -7.302 1.00 53.81 232 ASN A O 1
ATOM 1875 N N . MET A 1 233 ? 23.354 -10.286 -5.714 1.00 55.00 233 MET A N 1
ATOM 1876 C CA . MET A 1 233 ? 24.218 -9.487 -6.607 1.00 55.00 233 MET A CA 1
ATOM 1877 C C . MET A 1 233 ? 25.592 -10.125 -6.865 1.00 55.00 233 MET A C 1
ATOM 1879 O O . MET A 1 233 ? 26.286 -9.715 -7.794 1.00 55.00 233 MET A O 1
ATOM 1883 N N . LYS A 1 234 ? 26.013 -11.128 -6.083 1.00 51.84 234 LYS A N 1
ATOM 1884 C CA . LYS A 1 234 ? 27.292 -11.829 -6.271 1.00 51.84 234 LYS A CA 1
ATOM 1885 C C . LYS A 1 234 ? 27.043 -13.314 -6.482 1.00 51.84 234 LYS A C 1
ATOM 1887 O O . LYS A 1 234 ? 26.403 -13.957 -5.679 1.00 51.84 234 LYS A O 1
ATOM 1892 N N . ARG A 1 235 ? 27.615 -13.924 -7.519 1.00 55.47 235 ARG A N 1
ATOM 1893 C CA . ARG A 1 235 ? 27.555 -15.387 -7.756 1.00 55.47 235 ARG A CA 1
ATOM 1894 C C . ARG A 1 235 ? 28.245 -16.250 -6.675 1.00 55.47 235 ARG A C 1
ATOM 1896 O O . ARG A 1 235 ? 28.534 -17.414 -6.935 1.00 55.47 235 ARG A O 1
ATOM 1903 N N . GLU A 1 236 ? 28.514 -15.708 -5.494 1.00 52.88 236 GLU A N 1
ATOM 1904 C CA . GLU A 1 236 ? 29.101 -16.417 -4.363 1.00 52.88 236 GLU A CA 1
ATOM 1905 C C . GLU A 1 236 ? 27.971 -16.889 -3.444 1.00 52.88 236 GLU A C 1
ATOM 1907 O O . GLU A 1 236 ? 27.012 -16.164 -3.185 1.00 52.88 236 GLU A O 1
ATOM 1912 N N . ALA A 1 237 ? 28.038 -18.153 -3.028 1.00 55.09 237 ALA A N 1
ATOM 1913 C CA . ALA A 1 237 ? 27.100 -18.715 -2.073 1.00 55.09 237 ALA A CA 1
ATOM 1914 C C . ALA A 1 237 ? 27.143 -17.874 -0.790 1.00 55.09 237 ALA A C 1
ATOM 1916 O O . ALA A 1 237 ? 28.211 -17.696 -0.210 1.00 55.09 237 ALA A O 1
ATOM 1917 N N . ILE A 1 238 ? 25.995 -17.343 -0.370 1.00 55.59 238 ILE A N 1
ATOM 1918 C CA . ILE A 1 238 ? 25.870 -16.676 0.925 1.00 55.59 238 ILE A CA 1
ATOM 1919 C C . ILE A 1 238 ? 26.225 -17.716 1.993 1.00 55.59 238 ILE A C 1
ATOM 1921 O O . ILE A 1 238 ? 25.587 -18.768 2.065 1.00 55.59 238 ILE A O 1
ATOM 1925 N N . ASN A 1 239 ? 27.248 -17.442 2.804 1.00 56.38 239 ASN A N 1
ATOM 1926 C CA . ASN A 1 239 ? 27.489 -18.213 4.019 1.00 56.38 239 ASN A CA 1
ATOM 1927 C C . ASN A 1 239 ? 26.271 -18.039 4.936 1.00 56.38 239 ASN A C 1
ATOM 1929 O O . ASN A 1 239 ? 25.793 -16.919 5.108 1.00 56.38 239 ASN A O 1
ATOM 1933 N N . GLU A 1 240 ? 25.774 -19.120 5.542 1.00 57.41 240 GLU A N 1
ATOM 1934 C CA . GLU A 1 240 ? 24.553 -19.115 6.372 1.00 57.41 240 GLU A CA 1
ATOM 1935 C C . GLU A 1 240 ? 24.552 -17.998 7.440 1.00 57.41 240 GLU A C 1
ATOM 1937 O O . GLU A 1 240 ? 23.505 -17.414 7.712 1.00 57.41 240 GLU A O 1
ATOM 1942 N N . ALA A 1 241 ? 25.736 -17.621 7.941 1.00 55.28 241 ALA A N 1
ATOM 1943 C CA . ALA A 1 241 ? 25.957 -16.541 8.905 1.00 55.28 241 ALA A CA 1
ATOM 1944 C C . ALA A 1 241 ? 25.659 -15.111 8.387 1.00 55.28 241 ALA A C 1
ATOM 1946 O O . ALA A 1 241 ? 25.289 -14.234 9.168 1.00 55.28 241 ALA A O 1
ATOM 1947 N N . GLU A 1 242 ? 25.797 -14.841 7.084 1.00 54.25 242 GLU A N 1
ATOM 1948 C CA . GLU A 1 242 ? 25.440 -13.534 6.501 1.00 54.25 242 GLU A CA 1
ATOM 1949 C C . GLU A 1 242 ? 23.946 -13.455 6.168 1.00 54.25 242 GLU A C 1
ATOM 1951 O O . GLU A 1 242 ? 23.331 -12.396 6.308 1.00 54.25 242 GLU A O 1
ATOM 1956 N N . SER A 1 243 ? 23.329 -14.589 5.805 1.00 53.44 243 SER A N 1
ATOM 1957 C CA . SER A 1 243 ? 21.874 -14.667 5.635 1.00 53.44 243 SER A CA 1
ATOM 1958 C C . SER A 1 243 ? 21.142 -14.365 6.943 1.00 53.44 243 SER A C 1
ATOM 1960 O O . SER A 1 243 ? 20.074 -13.759 6.896 1.00 53.44 243 SER A O 1
ATOM 1962 N N . THR A 1 244 ? 21.706 -14.761 8.090 1.00 51.78 244 THR A N 1
ATOM 1963 C CA . THR A 1 244 ? 21.110 -14.534 9.414 1.00 51.78 244 THR A CA 1
ATOM 1964 C C . THR A 1 244 ? 21.099 -13.063 9.832 1.00 51.78 244 THR A C 1
ATOM 1966 O O . THR A 1 244 ? 20.112 -12.619 10.413 1.00 51.78 244 THR A O 1
ATOM 1969 N N . LEU A 1 245 ? 22.114 -12.269 9.465 1.00 53.41 245 LEU A N 1
ATOM 1970 C CA . LEU A 1 245 ? 22.185 -10.850 9.850 1.00 53.41 245 LEU A CA 1
ATOM 1971 C C . LEU A 1 245 ? 21.120 -9.993 9.138 1.00 53.41 245 LEU A C 1
ATOM 1973 O O . LEU A 1 245 ? 20.639 -8.998 9.676 1.00 53.41 245 LEU A O 1
ATOM 1977 N N . SER A 1 246 ? 20.713 -10.391 7.927 1.00 53.34 246 SER A N 1
ATOM 1978 C CA . SER A 1 246 ? 19.646 -9.709 7.182 1.00 53.34 246 SER A CA 1
ATOM 1979 C C . SER A 1 246 ? 18.241 -10.026 7.711 1.00 53.34 246 SER A C 1
ATOM 1981 O O . SER A 1 246 ? 17.297 -9.319 7.358 1.00 53.34 246 SER A O 1
ATOM 1983 N N . THR A 1 247 ? 18.076 -11.077 8.522 1.00 53.59 247 THR A N 1
ATOM 1984 C CA . THR A 1 247 ? 16.772 -11.503 9.063 1.00 53.59 247 THR A CA 1
ATOM 1985 C C . THR A 1 247 ? 16.316 -10.688 10.274 1.00 53.59 247 THR A C 1
ATOM 1987 O O . THR A 1 247 ? 15.116 -10.622 10.556 1.00 53.59 247 THR A O 1
ATOM 1990 N N . ASP A 1 248 ? 17.245 -10.023 10.964 1.00 52.16 248 ASP A N 1
ATOM 1991 C CA . ASP A 1 248 ? 16.966 -9.359 12.241 1.00 52.16 248 ASP A CA 1
ATOM 1992 C C . ASP A 1 248 ? 16.094 -8.096 12.110 1.00 52.16 248 ASP A C 1
ATOM 1994 O O . ASP A 1 248 ? 15.386 -7.745 13.056 1.00 52.16 248 ASP A O 1
ATOM 1998 N N . ILE A 1 249 ? 16.049 -7.462 10.930 1.00 55.69 249 ILE A N 1
ATOM 1999 C CA . ILE A 1 249 ? 15.411 -6.144 10.707 1.00 55.69 249 ILE A CA 1
ATOM 2000 C C . ILE A 1 249 ? 14.040 -6.238 9.989 1.00 55.69 249 ILE A C 1
ATOM 2002 O O . ILE A 1 249 ? 13.355 -5.236 9.818 1.00 55.69 249 ILE A O 1
ATOM 2006 N N . LEU A 1 250 ? 13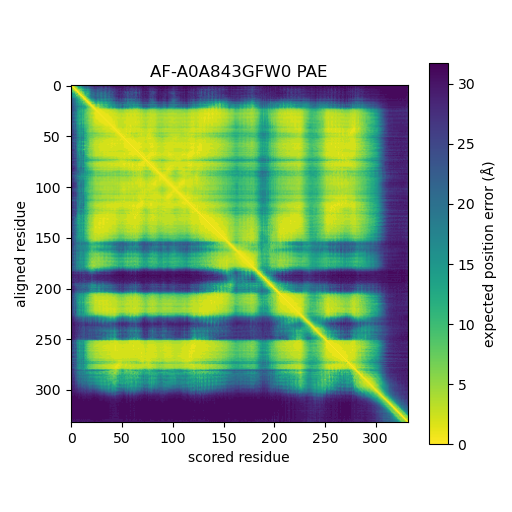.582 -7.429 9.587 1.00 62.16 250 LEU A N 1
ATOM 2007 C CA . LEU A 1 250 ? 12.523 -7.572 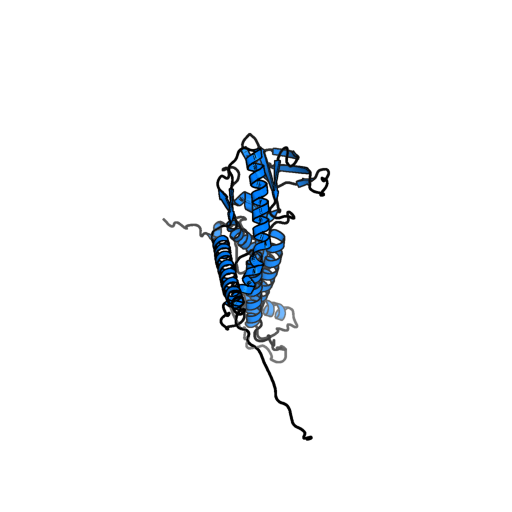8.566 1.00 62.16 250 LEU A CA 1
ATOM 2008 C C . LEU A 1 250 ? 11.084 -7.177 8.969 1.00 62.16 250 LEU A C 1
ATOM 2010 O O . LEU A 1 250 ? 10.258 -6.997 8.079 1.00 62.16 250 LEU A O 1
ATOM 2014 N N . PHE A 1 251 ? 10.736 -7.051 10.254 1.00 70.00 251 PHE A N 1
ATOM 2015 C CA . PHE A 1 251 ? 9.320 -7.013 10.676 1.00 70.00 251 PHE A CA 1
ATOM 2016 C C . PHE A 1 251 ? 8.751 -5.787 11.416 1.00 70.00 251 PHE A C 1
ATOM 2018 O O . PHE A 1 251 ? 7.536 -5.805 11.613 1.00 70.00 251 PHE A O 1
ATOM 2025 N N . PRO A 1 252 ? 9.482 -4.703 11.766 1.00 83.62 252 PRO A N 1
ATOM 2026 C CA . PRO A 1 252 ? 8.906 -3.628 12.584 1.00 83.62 252 PRO A CA 1
ATOM 2027 C C . PRO A 1 252 ? 7.581 -3.063 12.054 1.00 83.62 252 PRO A C 1
ATOM 2029 O O . PRO A 1 252 ? 6.648 -2.856 12.822 1.00 83.62 252 PRO A O 1
ATOM 2032 N N . LEU A 1 253 ? 7.474 -2.864 10.735 1.00 88.31 253 LEU A N 1
ATOM 2033 C CA . LEU A 1 253 ? 6.262 -2.321 10.122 1.00 88.31 253 LEU A CA 1
ATOM 2034 C C . LEU A 1 253 ? 5.095 -3.316 10.151 1.00 88.31 253 LEU A C 1
ATOM 2036 O O . LEU A 1 253 ? 3.975 -2.935 10.471 1.00 88.31 253 LEU A O 1
ATOM 2040 N N . ILE A 1 254 ? 5.334 -4.584 9.807 1.00 89.25 254 ILE A N 1
ATOM 2041 C CA . ILE A 1 254 ? 4.270 -5.597 9.750 1.00 89.25 254 ILE A CA 1
ATOM 2042 C C . ILE A 1 254 ? 3.769 -5.947 11.154 1.00 89.25 254 ILE A C 1
ATOM 2044 O O . ILE A 1 254 ? 2.567 -6.152 11.328 1.00 89.25 254 ILE A O 1
ATOM 2048 N N . ASP A 1 255 ? 4.661 -5.979 12.144 1.00 88.94 255 ASP A N 1
ATOM 2049 C CA . ASP A 1 255 ? 4.294 -6.216 13.539 1.00 88.94 255 ASP A CA 1
ATOM 2050 C C . ASP A 1 255 ? 3.509 -5.034 14.124 1.00 88.94 255 ASP A C 1
ATOM 2052 O O . ASP A 1 255 ? 2.450 -5.266 14.704 1.00 88.94 255 ASP A O 1
ATOM 2056 N N . ASP A 1 256 ? 3.929 -3.783 13.886 1.00 93.44 256 ASP A N 1
ATOM 2057 C CA . ASP A 1 256 ? 3.134 -2.597 14.257 1.00 93.44 256 ASP A CA 1
ATOM 2058 C C . ASP A 1 256 ? 1.753 -2.642 13.587 1.00 93.44 256 ASP A C 1
ATOM 2060 O O . ASP A 1 256 ? 0.713 -2.470 14.225 1.00 93.44 256 ASP A O 1
ATOM 2064 N N . MET A 1 257 ? 1.715 -2.983 12.297 1.00 94.19 257 MET A N 1
ATOM 2065 C CA . MET A 1 257 ? 0.461 -3.125 11.570 1.00 94.19 257 MET A CA 1
ATOM 2066 C C . MET A 1 257 ? -0.450 -4.221 12.143 1.00 94.19 257 MET A C 1
ATOM 2068 O O . MET A 1 257 ? -1.676 -4.074 12.106 1.00 94.19 257 MET A O 1
ATOM 2072 N N . LEU A 1 258 ? 0.113 -5.321 12.648 1.00 94.38 258 LEU A N 1
ATOM 2073 C CA . LEU A 1 258 ? -0.641 -6.378 13.317 1.00 94.38 258 LEU A CA 1
ATOM 2074 C C . LEU A 1 258 ? -1.173 -5.902 14.672 1.00 94.38 258 LEU A C 1
ATOM 2076 O O . LEU A 1 258 ? -2.352 -6.106 14.959 1.00 94.38 258 LEU A O 1
ATOM 2080 N N . GLU A 1 259 ? -0.327 -5.269 15.480 1.00 95.25 259 GLU A N 1
ATOM 2081 C CA . GLU A 1 259 ? -0.667 -4.782 16.818 1.00 95.25 259 GLU A CA 1
ATOM 2082 C C . GLU A 1 259 ? -1.819 -3.774 16.756 1.00 95.25 259 GLU A C 1
ATOM 2084 O O . GLU A 1 259 ? -2.832 -3.936 17.437 1.00 95.25 259 GLU A O 1
ATOM 2089 N N . GLN A 1 260 ? -1.742 -2.793 15.851 1.00 96.50 260 GLN A N 1
ATOM 2090 C CA . GLN A 1 260 ? -2.813 -1.810 15.665 1.00 96.50 260 GLN A CA 1
ATOM 2091 C C . GLN A 1 260 ? -4.141 -2.452 15.245 1.00 96.50 260 GLN A C 1
ATOM 2093 O O . GLN A 1 260 ? -5.217 -2.011 15.664 1.00 96.50 260 GLN A O 1
ATOM 2098 N N . ARG A 1 261 ? -4.088 -3.521 14.438 1.00 95.94 261 ARG A N 1
ATOM 2099 C CA . ARG A 1 261 ? -5.282 -4.290 14.068 1.00 95.94 261 ARG A CA 1
ATOM 2100 C C . ARG A 1 261 ? -5.849 -5.037 15.269 1.00 95.94 261 ARG A C 1
ATOM 2102 O O . ARG A 1 261 ? -7.063 -5.026 15.437 1.00 95.94 261 ARG A O 1
ATOM 2109 N N . GLN A 1 262 ? -5.007 -5.665 16.086 1.00 96.38 262 GLN A N 1
ATOM 2110 C CA . GLN A 1 262 ? -5.430 -6.392 17.287 1.00 96.38 262 GLN A CA 1
ATOM 2111 C C . GLN A 1 262 ? -6.105 -5.455 18.292 1.00 96.38 262 GLN A C 1
ATOM 2113 O O . GLN A 1 262 ? -7.253 -5.698 18.652 1.00 96.38 262 GLN A O 1
ATOM 2118 N N . LEU A 1 263 ? -5.471 -4.324 18.621 1.00 96.12 263 LEU A N 1
ATOM 2119 C CA . LEU A 1 263 ? -6.032 -3.313 19.527 1.00 96.12 263 LEU A CA 1
ATOM 2120 C C . LEU A 1 263 ? -7.407 -2.814 19.063 1.00 96.12 263 LEU A C 1
ATOM 2122 O O . LEU A 1 263 ? -8.341 -2.671 19.853 1.00 96.12 263 LEU A O 1
ATOM 2126 N N . ALA A 1 264 ? -7.553 -2.564 17.761 1.00 96.25 264 ALA A N 1
ATOM 2127 C CA . ALA A 1 264 ? -8.824 -2.137 17.200 1.00 96.25 264 ALA A CA 1
ATOM 2128 C C . ALA A 1 264 ? -9.884 -3.245 17.232 1.00 96.25 264 ALA A C 1
ATOM 2130 O O . ALA A 1 264 ? -11.044 -2.966 17.532 1.00 96.25 264 ALA A O 1
ATOM 2131 N N . LEU A 1 265 ? -9.510 -4.490 16.920 1.00 96.19 265 LEU A N 1
ATOM 2132 C CA . LEU A 1 265 ? -10.425 -5.629 16.968 1.00 96.19 265 LEU A CA 1
ATOM 2133 C C . LEU A 1 265 ? -10.895 -5.925 18.392 1.00 96.19 265 LEU A C 1
ATOM 2135 O O . LEU A 1 265 ? -12.077 -6.204 18.567 1.00 96.19 265 LEU A O 1
ATOM 2139 N N . ASP A 1 266 ? -10.033 -5.786 19.395 1.00 96.69 266 ASP A N 1
ATOM 2140 C CA . ASP A 1 266 ? -10.409 -5.934 20.803 1.00 96.69 266 ASP A CA 1
ATOM 2141 C C . ASP A 1 266 ? -11.466 -4.894 21.198 1.00 96.69 266 ASP A C 1
ATOM 2143 O O . ASP A 1 266 ? -12.526 -5.251 21.718 1.00 96.69 266 ASP A O 1
ATOM 2147 N N . ALA A 1 267 ? -11.259 -3.626 20.827 1.00 95.69 267 ALA A N 1
ATOM 2148 C CA . ALA A 1 267 ? -12.242 -2.565 21.047 1.00 95.69 267 ALA A CA 1
ATOM 2149 C C . ALA A 1 267 ? -13.558 -2.794 20.273 1.00 95.69 267 ALA A C 1
ATOM 2151 O O . ALA A 1 267 ? -14.645 -2.485 20.767 1.00 95.69 267 ALA A O 1
ATOM 2152 N N . ILE A 1 268 ? -13.495 -3.349 19.056 1.00 95.25 268 ILE A N 1
ATOM 2153 C CA . ILE A 1 268 ? -14.680 -3.715 18.259 1.00 95.25 268 ILE A CA 1
ATOM 2154 C C . ILE A 1 268 ? -15.443 -4.861 18.930 1.00 95.25 268 ILE A C 1
ATOM 2156 O O . ILE A 1 268 ? -16.671 -4.793 19.034 1.00 95.25 268 ILE A O 1
ATOM 2160 N N . ASN A 1 269 ? -14.732 -5.885 19.399 1.00 95.62 269 ASN A N 1
ATOM 2161 C CA . ASN A 1 269 ? -15.301 -7.050 20.067 1.00 95.62 269 ASN A CA 1
ATOM 2162 C C . ASN A 1 269 ? -15.985 -6.651 21.378 1.00 95.62 269 ASN A C 1
ATOM 2164 O O . ASN A 1 269 ? -17.142 -7.021 21.584 1.00 95.62 269 ASN A O 1
ATOM 2168 N N . GLU A 1 270 ? -15.337 -5.824 22.202 1.00 95.62 270 GLU A N 1
ATOM 2169 C CA . GLU A 1 270 ? -15.911 -5.290 23.442 1.00 95.62 270 GLU A CA 1
ATOM 2170 C C . GLU A 1 270 ? -17.165 -4.446 23.170 1.00 95.62 270 GLU A C 1
ATOM 2172 O O . GLU A 1 270 ? -18.206 -4.630 23.802 1.00 95.62 270 GLU A O 1
ATOM 2177 N N . LYS A 1 271 ? -17.102 -3.552 22.177 1.00 94.12 271 LYS A N 1
ATOM 2178 C CA . LYS A 1 271 ? -18.189 -2.611 21.884 1.00 94.12 271 LYS A CA 1
ATOM 2179 C C . LYS A 1 271 ? -19.405 -3.262 21.231 1.00 94.12 271 LYS A C 1
ATOM 2181 O O . LYS A 1 271 ? -20.545 -2.899 21.528 1.00 94.12 271 LYS A O 1
ATOM 2186 N N . TYR A 1 272 ? -19.183 -4.154 20.270 1.00 93.19 272 TYR A N 1
ATOM 2187 C CA . TYR A 1 272 ? -20.245 -4.682 19.413 1.00 93.19 272 TYR A CA 1
ATOM 2188 C C . TYR A 1 272 ? -20.617 -6.135 19.706 1.00 93.19 272 TYR A C 1
ATOM 2190 O O . TYR A 1 272 ? -21.586 -6.609 19.101 1.00 93.19 272 TYR A O 1
ATOM 2198 N N . GLY A 1 273 ? -19.904 -6.800 20.622 1.00 91.50 273 GLY A N 1
ATOM 2199 C CA . GLY A 1 273 ? -20.128 -8.194 21.002 1.00 91.50 273 GLY A CA 1
ATOM 2200 C C . GLY A 1 273 ? -19.720 -9.186 19.912 1.00 91.50 273 GLY A C 1
ATOM 2201 O O . GLY A 1 273 ? -20.375 -10.213 19.744 1.00 91.50 273 GLY A O 1
ATOM 2202 N N . THR A 1 274 ? -18.703 -8.854 19.114 1.00 90.56 274 THR A N 1
ATOM 2203 C CA . THR A 1 274 ? -18.162 -9.733 18.066 1.00 90.56 274 THR A CA 1
ATOM 2204 C C . THR A 1 274 ? -17.005 -10.584 18.595 1.00 90.56 274 THR A C 1
ATOM 2206 O O . THR A 1 274 ? -16.494 -10.337 19.683 1.00 90.56 274 THR A O 1
ATOM 2209 N N . ASN A 1 275 ? -16.592 -11.597 17.831 1.00 93.69 275 ASN A N 1
ATOM 2210 C CA . ASN A 1 275 ? -15.415 -12.417 18.128 1.00 93.69 275 ASN A CA 1
ATOM 2211 C C . ASN A 1 275 ? -14.503 -12.483 16.896 1.00 93.69 275 ASN A C 1
ATOM 2213 O O . ASN A 1 275 ? -14.330 -13.535 16.283 1.00 93.69 275 ASN A O 1
ATOM 2217 N N . ILE A 1 276 ? -14.028 -11.313 16.468 1.00 94.31 276 ILE A N 1
ATOM 2218 C CA . ILE A 1 276 ? -13.162 -11.172 15.297 1.00 94.31 276 ILE A CA 1
ATOM 2219 C C . ILE A 1 276 ? -11.715 -11.286 15.759 1.00 94.31 276 ILE A C 1
ATOM 2221 O O . ILE A 1 276 ? -11.320 -10.623 16.717 1.00 94.31 276 ILE A O 1
ATOM 2225 N N . THR A 1 277 ? -10.915 -12.077 15.051 1.00 94.31 277 THR A N 1
ATOM 2226 C CA . THR A 1 277 ? -9.476 -12.206 15.317 1.00 94.31 277 THR A CA 1
ATOM 2227 C C . THR A 1 277 ? -8.658 -11.983 14.051 1.00 94.31 277 THR A C 1
ATOM 2229 O O . THR A 1 277 ? -9.162 -12.151 12.938 1.00 94.31 277 THR A O 1
ATOM 2232 N N . VAL A 1 278 ? -7.394 -11.586 14.214 1.00 94.62 278 VAL A N 1
ATOM 2233 C CA . VAL A 1 278 ? -6.451 -11.369 13.111 1.00 94.62 278 VAL A CA 1
ATOM 2234 C C . VAL A 1 278 ? -5.144 -12.101 13.378 1.00 94.62 278 VAL A C 1
ATOM 2236 O O . VAL A 1 278 ? -4.636 -12.116 14.500 1.00 94.62 278 VAL A O 1
ATOM 2239 N N . LYS A 1 279 ? -4.586 -12.697 12.328 1.00 91.62 279 LYS A N 1
ATOM 2240 C CA . LYS A 1 279 ? -3.270 -13.330 12.338 1.00 91.62 279 LYS A CA 1
ATOM 2241 C C . LYS A 1 279 ? -2.496 -12.969 11.081 1.00 91.62 279 LYS A C 1
ATOM 2243 O O . LYS A 1 279 ? -3.077 -12.636 10.050 1.00 91.62 279 LYS A O 1
ATOM 2248 N N . ILE A 1 280 ? -1.180 -13.072 11.164 1.00 87.75 280 ILE A N 1
ATOM 2249 C CA . ILE A 1 280 ? -0.309 -13.013 9.992 1.00 87.75 280 ILE A CA 1
ATOM 2250 C C . ILE A 1 280 ? -0.487 -14.308 9.181 1.00 87.75 280 ILE A C 1
ATOM 2252 O O . ILE A 1 280 ? -0.623 -15.392 9.756 1.00 87.75 280 ILE A O 1
ATOM 2256 N N . SER A 1 281 ? -0.519 -14.198 7.853 1.00 82.56 281 SER A N 1
ATOM 2257 C CA . SER A 1 281 ? -0.690 -15.347 6.956 1.00 82.56 281 SER A CA 1
ATOM 2258 C C . SER A 1 281 ? 0.551 -16.242 6.882 1.00 82.56 281 SER A C 1
ATOM 2260 O O . SER A 1 281 ? 1.631 -15.887 7.353 1.00 82.56 281 SER A O 1
ATOM 2262 N N . SER A 1 282 ? 0.413 -17.420 6.262 1.00 69.31 282 SER A N 1
ATOM 2263 C CA . SER A 1 282 ? 1.441 -18.470 6.273 1.00 69.31 282 SER A CA 1
ATOM 2264 C C . SER A 1 282 ? 2.811 -18.017 5.767 1.00 69.31 282 SER A C 1
ATOM 2266 O O . SER A 1 282 ? 3.808 -18.361 6.388 1.00 69.31 282 SER A O 1
ATOM 2268 N N . VAL A 1 283 ? 2.891 -17.230 4.689 1.00 69.81 283 VAL A N 1
ATOM 2269 C CA . VAL A 1 283 ? 4.184 -16.820 4.103 1.00 69.81 283 VAL A CA 1
ATOM 2270 C C . VAL A 1 283 ? 5.007 -16.008 5.102 1.00 69.81 283 VAL A C 1
ATOM 2272 O O . VAL A 1 283 ? 6.175 -16.308 5.323 1.00 69.81 283 VAL A O 1
ATOM 2275 N N . TRP A 1 284 ? 4.377 -15.047 5.772 1.00 72.31 284 TRP A N 1
ATOM 2276 C CA . TRP A 1 284 ? 5.024 -14.231 6.796 1.00 72.31 284 TRP A CA 1
ATOM 2277 C C . TRP A 1 284 ? 5.164 -14.983 8.130 1.00 72.31 284 TRP A C 1
ATOM 2279 O O . TRP A 1 284 ? 6.122 -14.768 8.870 1.00 72.31 284 TRP A O 1
ATOM 2289 N N . ALA A 1 285 ? 4.252 -15.912 8.433 1.00 64.75 285 ALA A N 1
ATOM 2290 C CA . ALA A 1 285 ? 4.327 -16.748 9.628 1.00 64.75 285 ALA A CA 1
ATOM 2291 C C . ALA A 1 285 ? 5.475 -17.768 9.568 1.00 64.75 285 ALA A C 1
ATOM 2293 O O . ALA A 1 285 ? 6.107 -18.018 10.593 1.00 64.75 285 ALA A O 1
ATOM 2294 N N . HIS A 1 286 ? 5.774 -18.341 8.398 1.00 63.91 286 HIS A N 1
ATOM 2295 C CA . HIS A 1 286 ? 6.920 -19.233 8.209 1.00 63.91 286 HIS A CA 1
ATOM 2296 C C . HIS A 1 286 ? 8.227 -18.481 8.438 1.00 63.91 286 HIS A C 1
ATOM 2298 O O . HIS A 1 286 ? 9.001 -18.893 9.295 1.00 63.91 286 HIS A O 1
ATOM 2304 N N . THR A 1 287 ? 8.408 -17.314 7.809 1.00 60.31 287 THR A N 1
ATOM 2305 C CA . THR A 1 287 ? 9.596 -16.477 8.036 1.00 60.31 287 THR A CA 1
ATOM 2306 C C . THR A 1 287 ? 9.750 -16.087 9.511 1.00 60.31 287 THR A C 1
ATOM 2308 O O . THR A 1 287 ? 10.854 -16.113 10.050 1.00 60.31 287 THR A O 1
ATOM 2311 N N . ARG A 1 288 ? 8.639 -15.807 10.208 1.00 62.91 288 ARG A N 1
ATOM 2312 C CA . ARG A 1 288 ? 8.643 -15.535 11.654 1.00 62.91 288 ARG A CA 1
ATOM 2313 C C . ARG A 1 288 ? 9.004 -16.764 12.499 1.00 62.91 288 ARG A C 1
ATOM 2315 O O . ARG A 1 288 ? 9.757 -16.644 13.460 1.00 62.91 288 ARG A O 1
ATOM 2322 N N . THR A 1 289 ? 8.471 -17.937 12.163 1.00 59.53 289 THR A N 1
ATOM 2323 C CA . THR A 1 289 ? 8.722 -19.191 12.898 1.00 59.53 289 THR A CA 1
ATOM 2324 C C . THR A 1 289 ? 10.163 -19.654 12.718 1.00 59.53 289 THR A C 1
ATOM 2326 O O . THR A 1 289 ? 10.802 -20.057 13.690 1.00 59.53 289 THR A O 1
ATOM 2329 N N . ASP A 1 290 ? 10.686 -19.549 11.497 1.00 63.22 290 ASP A N 1
ATOM 2330 C CA . ASP A 1 290 ? 12.069 -19.888 11.171 1.00 63.22 290 ASP A CA 1
ATOM 2331 C C . ASP A 1 290 ? 13.040 -19.005 11.962 1.00 63.22 290 ASP A C 1
ATOM 2333 O O . ASP A 1 290 ? 13.987 -19.520 12.556 1.00 63.22 290 ASP A O 1
ATOM 2337 N N . ARG A 1 291 ? 12.740 -17.705 12.088 1.00 61.91 291 ARG A N 1
ATOM 2338 C CA . ARG A 1 291 ? 13.481 -16.787 12.962 1.00 61.91 291 ARG A CA 1
ATOM 2339 C C . ARG A 1 291 ? 13.414 -17.200 14.431 1.00 61.91 291 ARG A C 1
ATOM 2341 O O . ARG A 1 291 ? 14.456 -17.345 15.054 1.00 61.91 291 ARG A O 1
ATOM 2348 N N . MET A 1 292 ? 12.223 -17.437 14.987 1.00 62.25 292 MET A N 1
ATOM 2349 C CA . MET A 1 292 ? 12.091 -17.857 16.394 1.00 62.25 292 MET A CA 1
ATOM 2350 C C . MET A 1 292 ? 12.873 -19.144 16.688 1.00 62.25 292 MET A C 1
ATOM 2352 O O . MET A 1 292 ? 13.389 -19.339 17.788 1.00 62.25 292 MET A O 1
ATOM 2356 N N . LEU A 1 293 ? 12.948 -20.052 15.714 1.00 65.38 293 LEU A N 1
ATOM 2357 C CA . LEU A 1 293 ? 13.721 -21.282 15.824 1.00 65.38 293 LEU A CA 1
ATOM 2358 C C . LEU A 1 293 ? 15.235 -21.024 15.723 1.00 65.38 293 LEU A C 1
ATOM 2360 O O . LEU A 1 293 ? 16.002 -21.725 16.379 1.00 65.38 293 LEU A O 1
ATOM 2364 N N . GLN A 1 294 ? 15.667 -20.031 14.943 1.00 63.03 294 GLN A N 1
ATOM 2365 C CA . GLN A 1 294 ? 17.061 -19.577 14.873 1.00 63.03 294 GLN A CA 1
ATOM 2366 C C . GLN A 1 294 ? 17.505 -18.834 16.140 1.00 63.03 294 GLN A C 1
ATOM 2368 O O . GLN A 1 294 ? 18.557 -19.162 16.678 1.00 63.03 294 GLN A O 1
ATOM 2373 N N . GLU A 1 295 ? 16.696 -17.912 16.666 1.00 62.50 295 GLU A N 1
ATOM 2374 C CA . GLU A 1 295 ? 16.962 -17.208 17.931 1.00 62.50 295 GLU A CA 1
ATOM 2375 C C . GLU A 1 295 ? 17.133 -18.212 19.078 1.00 62.50 295 GLU A C 1
ATOM 2377 O O . GLU A 1 295 ? 18.132 -18.177 19.790 1.00 62.50 295 GLU A O 1
ATOM 2382 N N . LYS A 1 296 ? 16.243 -19.209 19.174 1.00 64.38 296 LYS A N 1
ATOM 2383 C CA . LYS A 1 296 ? 16.378 -20.302 20.153 1.00 64.38 296 LYS A CA 1
ATOM 2384 C C . LYS A 1 296 ? 17.641 -21.145 19.966 1.00 64.38 296 LYS A C 1
ATOM 2386 O O . LYS A 1 296 ? 18.159 -21.676 20.944 1.00 64.38 296 LYS A O 1
ATOM 2391 N N . LYS A 1 297 ? 18.129 -21.326 18.734 1.00 66.00 297 LYS A N 1
ATOM 2392 C CA . LYS A 1 297 ? 19.402 -22.026 18.481 1.00 66.00 297 LYS A CA 1
ATOM 2393 C C . LYS A 1 297 ? 20.589 -21.191 18.962 1.00 66.00 297 LYS A C 1
ATOM 2395 O O . LYS A 1 297 ? 21.418 -21.722 19.686 1.00 66.00 297 LYS A O 1
ATOM 2400 N N . LEU A 1 298 ? 20.609 -19.894 18.653 1.00 63.50 298 LEU A N 1
ATOM 2401 C CA . LEU A 1 298 ? 21.637 -18.954 19.116 1.00 63.50 298 LEU A CA 1
ATOM 2402 C C . LEU A 1 298 ? 21.664 -18.829 20.648 1.00 63.50 298 LEU A C 1
ATOM 2404 O O . LEU A 1 298 ? 22.738 -18.835 21.242 1.00 63.50 298 LEU A O 1
ATOM 2408 N N . GLU A 1 299 ? 20.500 -18.768 21.301 1.00 61.66 299 GLU A N 1
ATOM 2409 C CA . GLU A 1 299 ? 20.394 -18.760 22.769 1.00 61.66 299 GLU A CA 1
ATOM 2410 C C . GLU A 1 299 ? 20.900 -20.063 23.403 1.00 61.66 299 GLU A C 1
ATOM 2412 O O . GLU A 1 299 ? 21.530 -20.037 24.463 1.00 61.66 299 GLU A O 1
ATOM 2417 N N . ASN A 1 300 ? 20.652 -21.208 22.759 1.00 59.53 300 ASN A N 1
ATOM 2418 C CA . ASN A 1 300 ? 21.171 -22.494 23.218 1.00 59.53 300 ASN A CA 1
ATOM 2419 C C . ASN A 1 300 ? 22.692 -22.588 23.035 1.00 59.53 300 ASN A C 1
ATOM 2421 O O . ASN A 1 300 ? 23.372 -23.009 23.967 1.00 59.53 300 ASN A O 1
ATOM 2425 N N . ASP A 1 301 ? 23.236 -22.143 21.901 1.00 58.09 301 ASP A N 1
ATOM 2426 C CA . ASP A 1 301 ? 24.683 -22.141 21.649 1.00 58.09 301 ASP A CA 1
ATOM 2427 C C . ASP A 1 301 ? 25.423 -21.177 22.601 1.00 58.09 301 ASP A C 1
ATOM 2429 O O . ASP A 1 301 ? 26.467 -21.525 23.152 1.00 58.09 301 ASP A O 1
ATOM 2433 N N . ALA A 1 302 ? 24.842 -20.008 22.900 1.00 56.94 302 ALA A N 1
ATOM 2434 C CA . ALA A 1 302 ? 25.388 -19.053 23.870 1.00 56.94 302 ALA A CA 1
ATOM 2435 C C . ALA A 1 302 ? 25.353 -19.562 25.327 1.00 56.94 302 ALA A C 1
ATOM 2437 O O . ALA A 1 302 ? 26.196 -19.177 26.141 1.00 56.94 302 ALA A O 1
ATOM 2438 N N . ASN A 1 303 ? 24.394 -20.426 25.678 1.00 54.62 303 ASN A N 1
ATOM 2439 C CA . ASN A 1 303 ? 24.338 -21.069 26.996 1.00 54.62 303 ASN A CA 1
ATOM 2440 C C . ASN A 1 303 ? 25.303 -22.258 27.127 1.00 54.62 303 ASN A C 1
ATOM 2442 O O . ASN A 1 303 ? 25.749 -22.548 28.236 1.00 54.62 303 ASN A O 1
ATOM 2446 N N . VAL A 1 304 ? 25.656 -22.927 26.025 1.00 53.22 304 VAL A N 1
ATOM 2447 C CA . VAL A 1 304 ? 26.673 -23.994 26.025 1.00 53.22 304 VAL A CA 1
ATOM 2448 C C . VAL A 1 304 ? 28.077 -23.419 26.254 1.00 53.22 304 VAL A C 1
ATOM 2450 O O . VAL A 1 304 ? 28.874 -24.040 26.954 1.00 53.22 304 VAL A O 1
ATOM 2453 N N . ASP A 1 305 ? 28.361 -22.213 25.753 1.00 46.44 305 ASP A N 1
ATOM 2454 C CA . ASP A 1 305 ? 29.671 -21.560 25.913 1.00 46.44 305 ASP A CA 1
ATOM 2455 C C . ASP A 1 305 ? 29.899 -21.017 27.342 1.00 46.44 305 ASP A C 1
ATOM 2457 O O . ASP A 1 305 ? 30.983 -21.148 27.907 1.00 46.44 305 ASP A O 1
ATOM 2461 N N . LYS A 1 306 ? 28.845 -20.524 28.011 1.00 44.06 306 LYS A N 1
ATOM 2462 C CA . LYS A 1 306 ? 28.921 -20.082 29.422 1.00 44.06 306 LYS A CA 1
ATOM 2463 C C . LYS A 1 306 ? 29.063 -21.222 30.435 1.00 44.06 306 LYS A C 1
ATOM 2465 O O . LYS A 1 306 ? 29.508 -20.986 31.553 1.00 44.06 306 LYS A O 1
ATOM 2470 N N . GLY A 1 307 ? 28.711 -22.453 30.063 1.00 35.72 307 GLY A N 1
ATOM 2471 C CA . GLY A 1 307 ? 28.823 -23.623 30.941 1.00 35.72 307 GLY A CA 1
ATOM 2472 C C . GLY A 1 307 ? 30.250 -24.156 31.123 1.00 35.72 307 GLY A C 1
ATOM 2473 O O . GLY A 1 307 ? 30.464 -24.996 31.994 1.00 35.72 307 GLY A O 1
ATOM 2474 N N . ASN A 1 308 ? 31.221 -23.689 30.328 1.00 36.22 308 ASN A N 1
ATOM 2475 C CA . ASN A 1 308 ? 32.594 -24.210 30.333 1.00 36.22 308 ASN A CA 1
ATOM 2476 C C . ASN A 1 308 ? 33.617 -23.336 31.084 1.00 36.22 308 ASN A C 1
ATOM 2478 O O . ASN A 1 308 ? 34.744 -23.788 31.291 1.00 36.22 308 ASN A O 1
ATOM 2482 N N . GLU A 1 309 ? 33.256 -22.126 31.524 1.00 34.12 309 GLU A N 1
ATOM 2483 C CA . GLU A 1 309 ? 34.179 -21.236 32.255 1.00 34.12 309 GLU A CA 1
ATOM 2484 C C . GLU A 1 309 ? 34.026 -21.291 33.791 1.00 34.12 309 GLU A C 1
ATOM 2486 O O . GLU A 1 309 ? 34.953 -20.912 34.503 1.00 34.12 309 GLU A O 1
ATOM 2491 N N . GLU A 1 310 ? 32.934 -21.842 34.337 1.00 32.50 310 GLU A N 1
ATOM 2492 C CA . GLU A 1 310 ? 32.680 -21.858 35.795 1.00 32.50 310 GLU A CA 1
ATOM 2493 C C . GLU A 1 310 ? 33.174 -23.119 36.543 1.00 32.50 310 GLU A C 1
ATOM 2495 O O . GLU A 1 310 ? 32.942 -23.263 37.741 1.00 32.50 310 GLU A O 1
ATOM 2500 N N . GLN A 1 311 ? 33.918 -24.026 35.897 1.00 29.59 311 GLN A N 1
ATOM 2501 C CA . GLN A 1 311 ? 34.531 -25.189 36.566 1.00 29.59 311 GLN A CA 1
ATOM 2502 C C . GLN A 1 311 ? 36.055 -25.218 36.411 1.00 29.59 311 GLN A C 1
ATOM 2504 O O . GLN A 1 311 ? 36.622 -26.130 35.811 1.00 29.59 311 GLN A O 1
ATOM 2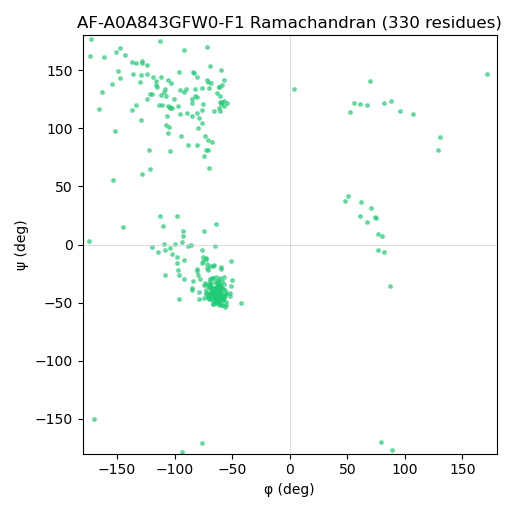509 N N . LYS A 1 312 ? 36.748 -24.227 36.982 1.00 29.78 312 LYS A N 1
ATOM 2510 C CA . LYS A 1 312 ? 38.188 -24.340 37.276 1.00 29.78 312 LYS A CA 1
ATOM 2511 C C . LYS A 1 312 ? 38.623 -23.444 38.439 1.00 29.78 312 LYS A C 1
ATOM 2513 O O . LYS A 1 312 ? 39.551 -22.652 38.327 1.00 29.78 312 LYS A O 1
ATOM 2518 N N . SER A 1 313 ? 37.975 -23.601 39.585 1.00 27.34 313 SER A N 1
ATOM 2519 C CA . SER A 1 313 ? 38.504 -23.111 40.858 1.00 27.34 313 SER A CA 1
ATOM 2520 C C . SER A 1 313 ? 37.990 -23.983 41.997 1.00 27.34 313 SER A C 1
ATOM 2522 O O . SER A 1 313 ? 36.850 -23.817 42.409 1.00 27.34 313 SER A O 1
ATOM 2524 N N . GLU A 1 314 ? 38.797 -24.949 42.435 1.00 24.03 314 GLU A N 1
ATOM 2525 C CA . GLU A 1 314 ? 39.209 -25.134 43.838 1.00 24.03 314 GLU A CA 1
ATOM 2526 C C . GLU A 1 314 ? 39.968 -26.463 44.023 1.00 24.03 314 GLU A C 1
ATOM 2528 O O . GLU A 1 314 ? 39.702 -27.449 43.339 1.00 24.03 314 GLU A O 1
ATOM 2533 N N . ASP A 1 315 ? 40.921 -26.416 44.960 1.00 23.81 315 ASP A N 1
ATOM 2534 C CA . ASP A 1 315 ? 41.837 -27.444 45.484 1.00 23.81 315 ASP A CA 1
ATOM 2535 C C . ASP A 1 315 ? 43.110 -27.723 44.647 1.00 23.81 315 ASP A C 1
ATOM 2537 O O . ASP A 1 315 ? 43.045 -28.093 43.481 1.00 23.81 315 ASP A O 1
ATOM 2541 N N . THR A 1 316 ? 44.345 -27.587 45.159 1.00 23.88 316 THR A N 1
ATOM 2542 C CA . THR A 1 316 ? 44.833 -27.814 46.535 1.00 23.88 316 THR A CA 1
ATOM 2543 C C . THR A 1 316 ? 46.091 -26.973 46.855 1.00 23.88 316 THR A C 1
ATOM 2545 O O . THR A 1 316 ? 47.017 -26.894 46.047 1.00 23.88 316 THR A O 1
ATOM 2548 N N . GLU A 1 317 ? 46.152 -26.394 48.061 1.00 26.48 317 GLU A N 1
ATOM 2549 C CA . GLU A 1 317 ? 47.352 -25.829 48.708 1.00 26.48 317 GLU A CA 1
ATOM 2550 C C . GLU A 1 317 ? 48.328 -26.932 49.173 1.00 26.48 317 GLU A C 1
ATOM 2552 O O . GLU A 1 317 ? 47.870 -27.908 49.759 1.00 26.48 317 GLU A O 1
ATOM 2557 N N . THR A 1 318 ? 49.658 -26.752 49.050 1.00 24.83 318 THR A N 1
ATOM 2558 C CA . THR A 1 318 ? 50.608 -26.881 50.192 1.00 24.83 318 THR A CA 1
ATOM 2559 C C . THR A 1 318 ? 52.009 -26.294 49.898 1.00 24.83 318 THR A C 1
ATOM 2561 O O . THR A 1 318 ? 52.737 -26.743 49.021 1.00 24.83 318 THR A O 1
ATOM 2564 N N . GLU A 1 319 ? 52.332 -25.266 50.683 1.00 25.73 319 GLU A N 1
ATOM 2565 C CA . GLU A 1 319 ? 53.598 -24.741 51.232 1.00 25.73 319 GLU A CA 1
ATOM 2566 C C . GLU A 1 319 ? 55.022 -25.305 50.908 1.00 25.73 319 GLU A C 1
ATOM 2568 O O . GLU A 1 319 ? 55.335 -26.465 51.154 1.00 25.73 319 GLU A O 1
ATOM 2573 N N . VAL A 1 320 ? 55.931 -24.340 50.620 1.00 26.28 320 VAL A N 1
ATOM 2574 C CA . VAL A 1 320 ? 57.182 -23.987 51.370 1.00 26.28 320 VAL A CA 1
ATOM 2575 C C . VAL A 1 320 ? 58.602 -24.335 50.826 1.00 26.28 320 VAL A C 1
ATOM 2577 O O . VAL A 1 320 ? 59.082 -25.456 50.899 1.00 26.28 320 VAL A O 1
ATOM 2580 N N . GLN A 1 321 ? 59.306 -23.230 50.488 1.00 26.03 321 GLN A N 1
ATOM 2581 C CA . GLN A 1 321 ? 60.718 -22.814 50.722 1.00 26.03 321 GLN A CA 1
ATOM 2582 C C . GLN A 1 321 ? 61.913 -23.164 49.791 1.00 26.03 321 GLN A C 1
ATOM 2584 O O . GLN A 1 321 ? 62.333 -24.306 49.681 1.00 26.03 321 GLN A O 1
ATOM 2589 N N . ARG A 1 322 ? 62.562 -22.050 49.370 1.00 24.41 322 ARG A N 1
ATOM 2590 C CA . ARG A 1 322 ? 64.012 -21.714 49.262 1.00 24.41 322 ARG A CA 1
ATOM 2591 C C . ARG A 1 322 ? 64.893 -22.460 48.244 1.00 24.41 322 ARG A C 1
ATOM 2593 O O . ARG A 1 322 ? 65.180 -23.629 48.424 1.00 24.41 322 ARG A O 1
ATOM 2600 N N . GLU A 1 323 ? 65.493 -21.721 47.305 1.00 26.92 323 GLU A N 1
ATOM 2601 C CA . GLU A 1 323 ? 66.876 -21.208 47.409 1.00 26.92 323 GLU A CA 1
ATOM 2602 C C . GLU A 1 323 ? 67.223 -20.253 46.248 1.00 26.92 323 GLU A C 1
ATOM 2604 O O . GLU A 1 323 ? 66.505 -20.148 45.259 1.00 26.92 323 GLU A O 1
ATOM 2609 N N . ASP A 1 324 ? 68.280 -19.488 46.492 1.00 26.48 324 ASP A N 1
ATOM 2610 C CA . ASP A 1 324 ? 68.710 -18.221 45.904 1.00 26.48 324 ASP A CA 1
ATOM 2611 C C . ASP A 1 324 ? 69.711 -18.406 44.732 1.00 26.48 324 ASP A C 1
ATOM 2613 O O . ASP A 1 324 ? 70.165 -19.515 44.460 1.00 26.48 324 ASP A O 1
ATOM 2617 N N . VAL A 1 325 ? 70.158 -17.270 44.176 1.00 29.02 325 VAL A N 1
ATOM 2618 C CA . VAL A 1 325 ? 71.392 -17.021 43.389 1.00 29.02 325 VAL A CA 1
ATOM 2619 C C . VAL A 1 325 ? 71.323 -17.054 41.846 1.00 29.02 325 VAL A C 1
ATOM 2621 O O . VAL A 1 325 ? 71.276 -18.108 41.220 1.00 29.02 325 VAL A O 1
ATOM 2624 N N . GLY A 1 326 ? 71.577 -15.879 41.241 1.00 26.58 326 GLY A N 1
ATOM 2625 C CA . GLY A 1 326 ? 72.747 -15.761 40.349 1.00 26.58 326 GLY A CA 1
ATOM 2626 C C . GLY A 1 326 ? 72.590 -15.153 38.950 1.00 26.58 326 GLY A C 1
ATOM 2627 O O . GLY A 1 326 ? 72.409 -15.881 37.989 1.00 26.58 326 GLY A O 1
ATOM 2628 N N . GLU A 1 327 ? 72.811 -13.836 38.870 1.00 30.33 327 GLU A N 1
ATOM 2629 C CA . GLU A 1 327 ? 73.676 -13.116 37.904 1.00 30.33 327 GLU A CA 1
ATOM 2630 C C . GLU A 1 327 ? 73.537 -13.220 36.359 1.00 30.33 327 GLU A C 1
ATOM 2632 O O . GLU A 1 327 ? 73.839 -14.229 35.736 1.00 30.33 327 GLU A O 1
ATOM 2637 N N . ASN A 1 328 ? 73.322 -12.019 35.790 1.00 29.09 328 ASN A N 1
ATOM 2638 C CA . ASN A 1 328 ? 74.100 -11.305 34.750 1.00 29.09 328 ASN A CA 1
ATOM 2639 C C . ASN A 1 328 ? 74.178 -11.762 33.276 1.00 29.09 328 ASN A C 1
ATOM 2641 O O . ASN A 1 328 ? 74.435 -12.912 32.944 1.00 29.09 328 ASN A O 1
ATOM 2645 N N . GLY A 1 329 ? 74.150 -10.734 32.408 1.00 30.16 329 GLY A N 1
ATOM 2646 C CA . GLY A 1 329 ? 74.734 -10.705 31.056 1.00 30.16 329 GLY A CA 1
ATOM 2647 C C . GLY A 1 329 ? 73.738 -10.232 29.991 1.00 30.16 329 GLY A C 1
ATOM 2648 O O . GLY A 1 329 ? 72.971 -11.036 29.482 1.00 30.16 329 GLY A O 1
ATOM 2649 N N . GLU A 1 330 ? 73.515 -8.927 29.818 1.00 34.59 330 GLU A N 1
ATOM 2650 C CA . GLU A 1 330 ? 74.189 -8.037 28.843 1.00 34.59 330 GLU A CA 1
ATOM 2651 C C . GLU A 1 330 ? 74.023 -8.388 27.346 1.00 34.59 330 GLU A C 1
ATOM 2653 O O . GLU A 1 330 ? 74.442 -9.435 26.868 1.00 34.59 330 GLU A O 1
ATOM 2658 N N . GLU A 1 331 ? 73.459 -7.397 26.643 1.00 33.66 331 GLU A N 1
ATOM 2659 C CA . GLU A 1 331 ? 73.784 -6.895 25.297 1.00 33.66 331 GLU A CA 1
ATOM 2660 C C . GLU A 1 331 ? 73.868 -7.854 24.092 1.00 33.66 331 GLU A C 1
ATOM 2662 O O . GLU A 1 331 ? 74.856 -8.559 23.875 1.00 33.66 331 GLU A O 1
ATOM 2667 N N . LYS A 1 332 ? 72.936 -7.667 23.146 1.00 35.22 332 LYS A N 1
ATOM 2668 C CA . LYS A 1 332 ? 73.184 -6.846 21.941 1.00 35.22 332 LYS A CA 1
ATOM 2669 C C . LYS A 1 332 ? 71.907 -6.468 21.203 1.00 35.22 332 LYS A C 1
ATOM 2671 O O . LYS A 1 332 ? 70.984 -7.309 21.162 1.00 35.22 332 LYS A O 1
#

pLDDT: mean 74.87, std 22.02, range [23.81, 97.69]

Mean predicted aligned error: 13.98 Å

Sequence (332 aa):
MDGNVPSRYDWDIYGQKLEFENMNLEKFFKLYVMKTLNKTQQIFDYDGLPETIPKRCLELILQRFGYAIITKVDGKLYAFYGGLGGVPDAYYEPTNAIVNNPFLNYSATLKIGEDCVLMRNDSVKLGLMPLIERYAYLQSQTDVSFKFMCVNSRVGYILNAKNDIEKETAEKFLEDVEKGEKLGIVESGYDSEGLNVYNNTLTPNLIQHLVELRQYNEGTFLQEIGIQSAFNMKREAINEAESTLSTDILFPLIDDMLEQRQLALDAINEKYGTNITVKISSVWAHTRTDRMLQEKKLENDANVDKGNEEQKSEDTETEVQREDVGENGEEK